Protein 2PL5 (pdb70)

Secondary structure (DSSP, 8-state):
----B---EEEEES-EE-TTS-EESSEEEEEEEEE---TTS--EEEEEP-SS--S--SSBSSTT-SS--TTTTTEETTSSEETTT-EEEEEPPTT-SSSSSSTTSBPTTTSSB-GGGSPP--HHHHHHHHHHHHHHTT-SSEEEEEEETHHHHHHHHHHHHSTTSEEEEEEES--SB--HHHHHHHHHHHHHHHTSTT-GGGT-SSS--HHHHHHHHHHHHHTTB-HHHHHHHHTTSPPSS-TTTTTTTS-GGGGSTT--SSS---HHHHHHHHHHHHH-B--SHHHHHHHHTT--SEEEEEEETT--SS-HHHHHHHHHHHHHTT--EEEEEE---BSSGGGGS--HHHHHHHHHHHH---

GO terms:
  GO:0004414 homoserine O-acetyltransferase activity (F, IDA)
  GO:0004414 homoserine O-acetyltransferase activity (F, EXP)

Solvent-accessible surface area: 17422 Å² total; per-residue (Å²): 68,63,46,22,110,23,125,37,103,134,15,116,43,166,68,5,101,5,105,87,54,46,74,11,69,69,0,37,2,0,23,0,25,1,29,112,35,38,114,80,86,85,20,0,0,0,1,1,5,10,70,62,14,31,3,24,0,0,0,67,82,47,77,100,50,206,164,42,7,50,0,14,63,0,0,0,41,44,42,2,0,13,13,112,113,25,18,0,0,0,1,4,3,2,0,5,28,62,30,8,7,2,1,84,39,127,33,110,147,75,88,52,36,51,5,44,88,9,23,110,8,26,0,54,2,1,0,91,2,5,28,44,0,4,85,64,42,39,2,154,105,1,45,0,0,0,0,1,5,1,0,0,0,0,0,0,12,0,0,30,42,48,25,106,17,1,38,7,0,0,0,0,0,0,4,4,50,17,44,87,82,5,61,52,68,15,67,92,1,12,86,14,0,79,90,13,128,40,31,140,122,0,91,20,88,180,64,37,1,121,132,4,22,10,71,2,45,30,23,49,69,77,8,84,59,6,108,112,102,52,148,122,153,131,30,227,115,113,97,219,71,87,116,142,77,61,99,140,51,108,21,82,145,94,30,96,65,91,46,69,151,98,71,148,46,10,2,4,5,21,22,10,7,0,54,3,2,18,134,5,70,23,9,137,30,184,133,0,29,67,30,0,59,92,0,68,2,5,0,4,0,0,0,2,38,32,2,58,27,11,40,16,53,25,0,122,50,0,14,137,2,0,111,72,18,135,46,121,26,84,70,46,75,10,153,22,42,44,0,19,30,8,0,44,76,141,38,102,147,0,34,122,38,0,75,29,13,11,143,68,98,132

Organism: Leptospira interrogans serogroup Icterohaemorrhagiae serovar Lai (strain 56601) (NCBI:txid189518)

Nearest PDB structures (foldseek):
  2pl5-assembly1_A-2  TM=1.003E+00  e=9.991E-82  Leptospira interrogans
  3vvl-assembly1_A  TM=8.677E-01  e=8.551E-34  Streptomyces lavendulae subsp. lavendulae
  3vvm-assembly1_A  TM=8.725E-01  e=1.471E-33  Streptomyces lavendulae subsp. lavendulae
  2vav-assembly1_A  TM=8.953E-01  e=2.382E-33  Hapsidospora chrysogena
  2vav-assembly2_B  TM=8.946E-01  e=7.051E-33  Hapsidospora chrysogena

CATH classification: 3.40.50.1820 (+1 more: 1.10.1740.110)

InterPro domains:
  IPR000073 Alpha/beta hydrolase fold-1 [PF00561] (47-333)
  IPR008220 Homoserine/serine acetyltransferase MetX-like [MF_00296] (11-363)
  IPR008220 Homoserine/serine acetyltransferase MetX-like [NF001209] (13-364)
  IPR008220 Homoserine/serine acetyltransferase MetX-like [PIRSF000443] (10-363)
  IPR008220 Homoserine/serine acetyltransferase MetX-like [PTHR32268] (11-363)
  IPR029058 Alpha/Beta hydrolase fold [G3DSA:3.40.50.1820] (22-350)
  IPR029058 Alpha/Beta hydrolase fold [SSF53474] (8-364)

Structure (mmCIF, N/CA/C/O backbone):
data_2PL5
#
_entry.id   2PL5
#
_cell.length_a   61.124
_cell.length_b   61.124
_cell.length_c   215.143
_cell.angle_alpha   90.000
_cell.angle_beta   90.000
_cell.angle_gamma   90.000
#
_symmetry.space_group_name_H-M   'P 43 21 2'
#
loop_
_entity.id
_entity.type
_entity.pdbx_description
1 polymer 'Homoserine O-acetyltransferase'
2 non-polymer GLYCEROL
3 water water
#
loop_
_atom_site.group_PDB
_atom_site.id
_atom_site.type_symbol
_atom_site.label_atom_id
_atom_site.label_alt_id
_atom_site.label_comp_id
_atom_site.label_asym_id
_atom_site.label_entity_id
_atom_site.label_seq_id
_atom_site.pdbx_PDB_ins_code
_atom_site.Cartn_x
_atom_site.Cartn_y
_atom_site.Cartn_z
_atom_site.occupancy
_atom_site.B_iso_or_equiv
_atom_site.auth_seq_id
_atom_site.auth_comp_id
_atom_site.auth_asym_id
_atom_site.auth_atom_id
_atom_site.pdbx_PDB_model_num
ATOM 1 N N . GLY A 1 5 ? 11.330 66.007 112.671 1.00 56.42 5 GLY A N 1
ATOM 2 C CA . GLY A 1 5 ? 12.453 65.046 112.428 1.00 56.24 5 GLY A CA 1
ATOM 3 C C . GLY A 1 5 ? 12.081 63.838 111.579 1.00 55.98 5 GLY A C 1
ATOM 4 O O . GLY A 1 5 ? 12.839 63.445 110.694 1.00 56.28 5 GLY A O 1
ATOM 5 N N . SER A 1 6 ? 10.921 63.244 111.850 1.00 55.62 6 SER A N 1
ATOM 6 C CA . SER A 1 6 ? 10.490 62.042 111.133 1.00 55.27 6 SER A CA 1
ATOM 7 C C . SER A 1 6 ? 9.677 62.389 109.897 1.00 54.96 6 SER A C 1
ATOM 8 O O . SER A 1 6 ? 8.779 63.238 109.943 1.00 55.11 6 SER A O 1
ATOM 11 N N . ILE A 1 7 ? 9.998 61.715 108.797 1.00 54.26 7 ILE A N 1
ATOM 12 C CA . ILE A 1 7 ? 9.338 61.946 107.519 1.00 53.49 7 ILE A CA 1
ATOM 13 C C . ILE A 1 7 ? 7.914 61.369 107.511 1.00 53.10 7 ILE A C 1
ATOM 14 O O . ILE A 1 7 ? 7.077 61.762 106.696 1.00 53.19 7 ILE A O 1
ATOM 19 N N . GLY A 1 8 ? 7.641 60.446 108.430 1.00 52.60 8 GLY A N 1
ATOM 20 C CA . GLY A 1 8 ? 6.295 59.906 108.596 1.00 51.84 8 GLY A CA 1
ATOM 21 C C . GLY A 1 8 ? 5.998 58.682 107.750 1.00 51.44 8 GLY A C 1
ATOM 22 O O . GLY A 1 8 ? 6.896 57.900 107.435 1.00 51.20 8 GLY A O 1
ATOM 23 N N . ILE A 1 9 ? 4.728 58.526 107.386 1.00 51.10 9 ILE A N 1
ATOM 24 C CA . ILE A 1 9 ? 4.252 57.340 106.671 1.00 51.01 9 ILE A CA 1
ATOM 25 C C . ILE A 1 9 ? 4.557 57.398 105.166 1.00 50.70 9 ILE A C 1
ATOM 26 O O . ILE A 1 9 ? 4.238 58.374 104.481 1.00 50.58 9 ILE A O 1
ATOM 31 N N . ILE A 1 10 ? 5.190 56.338 104.673 1.00 50.25 10 ILE A N 1
ATOM 32 C CA . ILE A 1 10 ? 5.662 56.276 103.299 1.00 49.88 10 ILE A CA 1
ATOM 33 C C . ILE A 1 10 ? 5.096 55.038 102.618 1.00 49.64 10 ILE A C 1
ATOM 34 O O . ILE A 1 10 ? 5.001 53.972 103.230 1.00 49.59 10 ILE A O 1
ATOM 39 N N . GLU A 1 11 ? 4.695 55.196 101.361 1.00 49.16 11 GLU A N 1
ATOM 40 C CA . GLU A 1 11 ? 4.298 54.067 100.528 1.00 48.71 11 GLU A CA 1
ATOM 41 C C . GLU A 1 11 ? 5.499 53.630 99.690 1.00 47.76 11 GLU A C 1
ATOM 42 O O . GLU A 1 11 ? 6.249 54.473 99.190 1.00 47.46 11 GLU A O 1
ATOM 48 N N . THR A 1 12 ? 5.687 52.318 99.558 1.00 46.79 12 THR A N 1
ATOM 49 C CA . THR A 1 12 ? 6.597 51.762 98.551 1.00 46.02 12 THR A CA 1
ATOM 50 C C . THR A 1 12 ? 5.939 51.883 97.184 1.00 45.46 12 THR A C 1
ATOM 51 O O . THR A 1 12 ? 4.789 51.482 97.004 1.00 45.50 12 THR A O 1
ATOM 55 N N . LYS A 1 13 ? 6.676 52.431 96.226 1.00 44.96 13 LYS A N 1
ATOM 56 C CA . LYS A 1 13 ? 6.185 52.572 94.861 1.00 44.42 13 LYS A CA 1
ATOM 57 C C . LYS A 1 13 ? 6.904 51.610 93.912 1.00 43.91 13 LYS A C 1
ATOM 58 O O . LYS A 1 13 ? 8.002 51.123 94.217 1.00 43.50 13 LYS A O 1
ATOM 64 N N . TYR A 1 14 ? 6.272 51.335 92.775 1.00 43.14 14 TYR A N 1
ATOM 65 C CA . TYR A 1 14 ? 6.786 50.355 91.820 1.00 42.68 14 TYR A CA 1
ATOM 66 C C . TYR A 1 14 ? 6.842 50.914 90.413 1.00 42.51 14 TYR A C 1
ATOM 67 O O . TYR A 1 14 ? 5.807 51.178 89.799 1.00 42.73 14 TYR A O 1
ATOM 76 N N . ALA A 1 15 ? 8.058 51.103 89.916 1.00 41.94 15 ALA A N 1
ATOM 77 C CA . ALA A 1 15 ? 8.269 51.542 88.548 1.00 41.56 15 ALA A CA 1
ATOM 78 C C . ALA A 1 15 ? 8.522 50.324 87.669 1.00 41.51 15 ALA A C 1
ATOM 79 O O . ALA A 1 15 ? 9.408 49.520 87.954 1.00 41.22 15 ALA A O 1
ATOM 81 N N . GLU A 1 16 ? 7.736 50.183 86.604 1.00 41.38 16 GLU A N 1
ATOM 82 C CA . GLU A 1 16 ? 7.903 49.052 85.701 1.00 41.56 16 GLU A CA 1
ATOM 83 C C . GLU A 1 16 ? 8.285 49.505 84.300 1.00 41.05 16 GLU A C 1
ATOM 84 O O . GLU A 1 16 ? 7.709 50.449 83.755 1.00 41.12 16 GLU A O 1
ATOM 90 N N . PHE A 1 17 ? 9.272 48.820 83.732 1.00 40.50 17 PHE A N 1
ATOM 91 C CA . PHE A 1 17 ? 9.798 49.141 82.420 1.00 40.08 17 PHE A CA 1
ATOM 92 C C . PHE A 1 17 ? 9.785 47.886 81.572 1.00 40.03 17 PHE A C 1
ATOM 93 O O . PHE A 1 17 ? 9.816 46.770 82.099 1.00 39.65 17 PHE A O 1
ATOM 101 N N . LYS A 1 18 ? 9.746 48.080 80.256 1.00 39.83 18 LYS A N 1
ATOM 102 C CA . LYS A 1 18 ? 9.518 46.985 79.325 1.00 39.68 18 LYS A CA 1
ATOM 103 C C . LYS A 1 18 ? 10.571 45.894 79.450 1.00 39.20 18 LYS A C 1
ATOM 104 O O . LYS A 1 18 ? 10.232 44.723 79.592 1.00 39.50 18 LYS A O 1
ATOM 110 N N . GLU A 1 19 ? 11.842 46.279 79.395 1.00 38.53 19 GLU A N 1
ATOM 111 C CA . GLU A 1 19 ? 12.933 45.328 79.545 1.00 37.82 19 GLU A CA 1
ATOM 112 C C . GLU A 1 19 ? 14.213 45.968 80.077 1.00 37.21 19 GLU A C 1
ATOM 113 O O . GLU A 1 19 ? 14.382 47.193 80.047 1.00 36.67 19 GLU A O 1
ATOM 119 N N . LEU A 1 20 ? 15.106 45.119 80.575 1.00 36.34 20 LEU A N 1
ATOM 120 C CA . LEU A 1 20 ? 16.479 45.516 80.848 1.00 35.86 20 LEU A CA 1
ATOM 121 C C . LEU A 1 20 ? 17.376 44.398 80.372 1.00 35.79 20 LEU A C 1
ATOM 122 O O . LEU A 1 20 ? 17.273 43.260 80.839 1.00 35.40 20 LEU A O 1
ATOM 127 N N . ILE A 1 21 ? 18.241 44.736 79.427 1.00 35.75 21 ILE A N 1
ATOM 128 C CA . ILE A 1 21 ? 19.215 43.799 78.908 1.00 36.38 21 ILE A CA 1
ATOM 129 C C . ILE A 1 21 ? 20.407 43.804 79.857 1.00 36.43 21 ILE A C 1
ATOM 130 O O . ILE A 1 21 ? 21.020 44.848 80.103 1.00 36.41 21 ILE A O 1
ATOM 135 N N . LEU A 1 22 ? 20.706 42.634 80.405 1.00 36.39 22 LEU A N 1
ATOM 136 C CA . LEU A 1 22 ? 21.740 42.507 81.415 1.00 36.46 22 LEU A CA 1
ATOM 137 C C . LEU A 1 22 ? 23.090 42.296 80.762 1.00 37.33 22 LEU A C 1
ATOM 138 O O . LEU A 1 22 ? 23.171 41.900 79.598 1.00 37.39 22 LEU A O 1
ATOM 143 N N . ASN A 1 23 ? 24.147 42.565 81.522 1.00 38.11 23 ASN A N 1
ATOM 144 C CA . ASN A 1 23 ? 25.509 42.476 81.022 1.00 38.86 23 ASN A CA 1
ATOM 145 C C . ASN A 1 23 ? 25.904 41.066 80.597 1.00 39.15 23 ASN A C 1
ATOM 146 O O . ASN A 1 23 ? 26.768 40.903 79.737 1.00 39.56 23 ASN A O 1
ATOM 151 N N . ASN A 1 24 ? 25.280 40.051 81.196 1.00 39.37 24 ASN A N 1
ATOM 152 C CA . ASN A 1 24 ? 25.596 38.655 80.863 1.00 39.26 24 ASN A CA 1
ATOM 153 C C . ASN A 1 24 ? 24.792 38.093 79.680 1.00 39.34 24 ASN A C 1
ATOM 154 O O . ASN A 1 24 ? 24.852 36.891 79.393 1.00 39.60 24 ASN A O 1
ATOM 159 N N . GLY A 1 25 ? 24.045 38.968 79.006 1.00 39.20 25 GLY A N 1
ATOM 160 C CA . GLY A 1 25 ? 23.227 38.575 77.853 1.00 38.87 25 GLY A CA 1
ATOM 161 C C . GLY A 1 25 ? 21.753 38.316 78.136 1.00 38.55 25 GLY A C 1
ATOM 162 O O . GLY A 1 25 ? 20.917 38.443 77.238 1.00 38.91 25 GLY A O 1
ATOM 163 N N . SER A 1 26 ? 21.424 37.939 79.372 1.00 37.98 26 SER A N 1
ATOM 164 C CA . SER A 1 26 ? 20.032 37.682 79.756 1.00 37.18 26 SER A CA 1
ATOM 165 C C . SER A 1 26 ? 19.208 38.966 79.781 1.00 36.49 26 SER A C 1
ATOM 166 O O . SER A 1 26 ? 19.755 40.064 79.865 1.00 36.43 26 SER A O 1
ATOM 169 N N . VAL A 1 27 ? 17.890 38.818 79.703 1.00 35.83 27 VAL A N 1
ATOM 170 C CA . VAL A 1 27 ? 16.975 39.953 79.629 1.00 35.27 27 VAL A CA 1
ATOM 171 C C . VAL A 1 27 ? 15.926 39.850 80.721 1.00 35.45 27 VAL A C 1
ATOM 172 O O . VAL A 1 27 ? 15.333 38.789 80.914 1.00 36.11 27 VAL A O 1
ATOM 176 N N . LEU A 1 28 ? 15.713 40.945 81.446 1.00 35.45 28 LEU A N 1
ATOM 177 C CA . LEU A 1 28 ? 14.578 41.071 82.363 1.00 35.30 28 LEU A CA 1
ATOM 178 C C . LEU A 1 28 ? 13.426 41.739 81.637 1.00 35.40 28 LEU A C 1
ATOM 179 O O . LEU A 1 28 ? 13.537 42.885 81.226 1.00 35.24 28 LEU A O 1
ATOM 184 N N . SER A 1 29 ? 12.314 41.031 81.494 1.00 35.54 29 SER A N 1
ATOM 185 C CA . SER A 1 29 ? 11.173 41.574 80.776 1.00 35.88 29 SER A CA 1
ATOM 186 C C . SER A 1 29 ? 9.880 41.119 81.423 1.00 35.39 29 SER A C 1
ATOM 187 O O . SER A 1 29 ? 9.533 39.953 81.319 1.00 35.74 29 SER A O 1
ATOM 190 N N . PRO A 1 30 ? 9.183 42.026 82.135 1.00 35.32 30 PRO A N 1
ATOM 191 C CA . PRO A 1 30 ? 9.532 43.428 82.403 1.00 35.19 30 PRO A CA 1
ATOM 192 C C . PRO A 1 30 ? 10.579 43.598 83.526 1.00 35.29 30 PRO A C 1
ATOM 193 O O . PRO A 1 30 ? 10.975 42.613 84.159 1.00 34.65 30 PRO A O 1
ATOM 197 N N . VAL A 1 31 ? 11.014 44.838 83.758 1.00 35.51 31 VAL A N 1
ATOM 198 C CA . VAL A 1 31 ? 11.811 45.175 84.93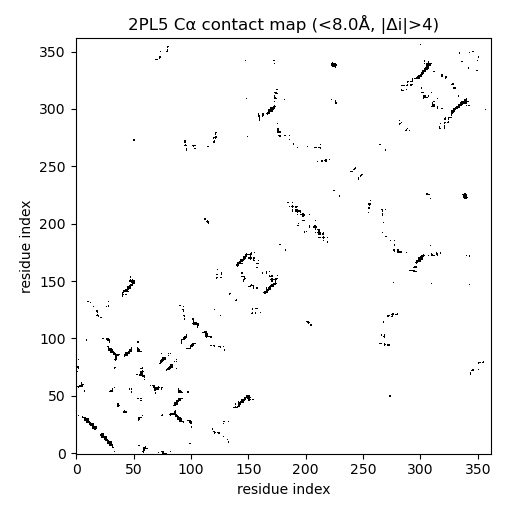6 1.00 35.78 31 VAL A CA 1
ATOM 199 C C . VAL A 1 31 ? 10.961 45.951 85.922 1.00 35.91 31 VAL A C 1
ATOM 200 O O . VAL A 1 31 ? 10.365 46.962 85.565 1.00 36.28 31 VAL A O 1
ATOM 204 N N . VAL A 1 32 ? 10.918 45.481 87.164 1.00 35.83 32 VAL A N 1
ATOM 205 C CA . VAL A 1 32 ? 10.223 46.190 88.233 1.00 35.54 32 VAL A CA 1
ATOM 206 C C . VAL A 1 32 ? 11.269 46.727 89.218 1.00 35.39 32 VAL A C 1
ATOM 207 O O . VAL A 1 32 ? 12.239 46.032 89.554 1.00 34.85 32 VAL A O 1
ATOM 211 N N . ILE A 1 33 ? 11.094 47.984 89.621 1.00 35.15 33 ILE A N 1
ATOM 212 C CA . ILE A 1 33 ? 11.946 48.619 90.619 1.00 35.05 33 ILE A CA 1
ATOM 213 C C . ILE A 1 33 ? 11.092 49.222 91.734 1.00 35.23 33 ILE A C 1
ATOM 214 O O . ILE A 1 33 ? 10.419 50.241 91.542 1.00 35.54 33 ILE A O 1
ATOM 219 N N . ALA A 1 34 ? 11.109 48.564 92.890 1.00 34.81 34 ALA A N 1
ATOM 220 C CA . ALA A 1 34 ? 10.483 49.086 94.096 1.00 34.69 34 ALA A CA 1
ATOM 221 C C . ALA A 1 34 ? 11.353 50.206 94.662 1.00 34.80 34 ALA A C 1
ATOM 222 O O . ALA A 1 34 ? 12.570 50.058 94.789 1.00 34.44 34 ALA A O 1
ATOM 224 N N . TYR A 1 35 ? 10.723 51.333 94.970 1.00 34.82 35 TYR A N 1
ATOM 225 C CA . TYR A 1 35 ? 11.426 52.512 95.451 1.00 34.94 35 TYR A CA 1
ATOM 226 C C . TYR A 1 35 ? 10.543 53.305 96.409 1.00 35.17 35 TYR A C 1
ATOM 227 O O . TYR A 1 35 ? 9.318 53.126 96.443 1.00 34.92 35 TYR A O 1
ATOM 236 N N . GLU A 1 36 ? 11.181 54.171 97.191 1.00 35.40 36 GLU A N 1
ATOM 237 C CA . GLU A 1 36 ? 10.482 55.125 98.049 1.00 35.85 36 GLU A CA 1
ATOM 238 C C . GLU A 1 36 ? 11.134 56.484 97.836 1.00 35.86 36 GLU A C 1
ATOM 239 O O . GLU A 1 36 ? 12.318 56.562 97.509 1.00 35.69 36 GLU A O 1
ATOM 245 N N . THR A 1 37 ? 10.355 57.551 97.979 1.00 36.24 37 THR A N 1
ATOM 246 C CA . THR A 1 37 ? 10.903 58.899 97.860 1.00 36.72 37 THR A CA 1
ATOM 247 C C . THR A 1 37 ? 10.576 59.718 99.107 1.00 37.06 37 THR A C 1
ATOM 248 O O . THR A 1 37 ? 9.548 59.507 99.748 1.00 37.26 37 THR A O 1
ATOM 252 N N . TYR A 1 38 ? 11.466 60.643 99.447 1.00 37.32 38 TYR A N 1
ATOM 253 C CA . TYR A 1 38 ? 11.307 61.473 100.635 1.00 37.84 38 TYR A CA 1
ATOM 254 C C . TYR A 1 38 ? 11.631 62.926 100.265 1.00 37.91 38 TYR A C 1
ATOM 255 O O . TYR A 1 38 ? 12.688 63.214 99.701 1.00 37.79 38 TYR A O 1
ATOM 264 N N . GLY A 1 39 ? 10.706 63.834 100.562 1.00 38.15 39 GLY A N 1
ATOM 265 C CA . GLY A 1 39 ? 10.884 65.236 100.188 1.00 38.21 39 GLY A CA 1
ATOM 266 C C . GLY A 1 39 ? 10.182 65.552 98.881 1.00 38.33 39 GLY A C 1
ATOM 267 O O . GLY A 1 39 ? 9.353 64.772 98.411 1.00 38.80 39 GLY A O 1
ATOM 268 N N . THR A 1 40 ? 10.517 66.693 98.291 1.00 38.25 40 THR A N 1
ATOM 269 C CA . THR A 1 40 ? 9.800 67.186 97.116 1.00 38.10 40 THR A CA 1
ATOM 270 C C . THR A 1 40 ? 10.804 67.536 96.032 1.00 37.53 40 THR A C 1
ATOM 271 O O . THR A 1 40 ? 11.793 68.209 96.298 1.00 37.59 40 THR A O 1
ATOM 275 N N . LEU A 1 41 ? 10.554 67.040 94.822 1.00 37.16 41 LEU A N 1
ATOM 276 C CA . LEU A 1 41 ? 11.428 67.293 93.680 1.00 37.04 41 LEU A CA 1
ATOM 277 C C . LEU A 1 41 ? 11.169 68.690 93.152 1.00 36.87 41 LEU A C 1
ATOM 278 O O . LEU A 1 41 ? 10.020 69.067 92.925 1.00 37.12 41 LEU A O 1
ATOM 283 N N A SER A 1 42 ? 12.248 69.445 92.966 0.50 36.94 42 SER A N 1
ATOM 284 N N B SER A 1 42 ? 12.240 69.457 92.969 0.50 36.97 42 SER A N 1
ATOM 285 C CA A SER A 1 42 ? 12.196 70.797 92.421 0.50 36.67 42 SER A CA 1
ATOM 286 C CA B SER A 1 42 ? 12.133 70.819 92.459 0.50 36.74 42 SER A CA 1
ATOM 287 C C A SER A 1 42 ? 11.705 70.781 90.978 0.50 36.69 42 SER A C 1
ATOM 288 C C B SER A 1 42 ? 11.740 70.808 90.987 0.50 36.73 42 SER A C 1
ATOM 289 O O A SER A 1 42 ? 11.872 69.785 90.266 0.50 36.58 42 SER A O 1
ATOM 290 O O B SER A 1 42 ? 12.008 69.840 90.266 0.50 36.62 42 SER A O 1
ATOM 295 N N . SER A 1 43 ? 11.108 71.892 90.551 1.00 36.68 43 SER A N 1
ATOM 296 C CA . SER A 1 43 ? 10.652 72.038 89.165 1.00 36.55 43 SER A CA 1
ATOM 297 C C . SER A 1 43 ? 11.845 72.061 88.207 1.00 36.13 43 SER A C 1
ATOM 298 O O . SER A 1 43 ? 11.705 71.734 87.034 1.00 36.39 43 SER A O 1
ATOM 301 N N . SER A 1 44 ? 13.017 72.415 88.736 1.00 35.74 44 SER A N 1
ATOM 302 C CA . SER A 1 44 ? 14.286 72.326 88.014 1.00 35.44 44 SER A CA 1
ATOM 303 C C . SER A 1 44 ? 14.903 70.915 88.003 1.00 35.19 44 SER A C 1
ATOM 304 O O . SER A 1 44 ? 15.945 70.716 87.381 1.00 34.65 44 SER A O 1
ATOM 307 N N . LYS A 1 45 ? 14.266 69.965 88.701 1.00 34.96 45 LYS A N 1
ATOM 308 C CA . LYS A 1 45 ? 14.687 68.539 88.751 1.00 34.99 45 LYS A CA 1
ATOM 309 C C . LYS A 1 45 ? 16.125 68.300 89.235 1.00 34.93 45 LYS A C 1
ATOM 310 O O . LYS A 1 45 ? 16.729 67.272 88.920 1.00 34.98 45 LYS A O 1
ATOM 316 N N . ASN A 1 46 ? 16.656 69.233 90.017 1.00 35.01 46 ASN A N 1
ATOM 317 C CA . ASN A 1 46 ? 18.092 69.264 90.318 1.00 34.57 46 ASN A CA 1
ATOM 318 C C . ASN A 1 46 ? 18.491 69.117 91.795 1.00 34.19 46 ASN A C 1
ATOM 319 O O . ASN A 1 46 ? 19.664 69.289 92.148 1.00 34.52 46 ASN A O 1
ATOM 324 N N . ASN A 1 47 ? 17.526 68.800 92.652 1.00 33.84 47 ASN A N 1
ATOM 325 C CA . ASN A 1 47 ? 17.799 68.602 94.077 1.00 33.41 47 ASN A CA 1
ATOM 326 C C . ASN A 1 47 ? 17.659 67.138 94.531 1.00 32.89 47 ASN A C 1
ATOM 327 O O . ASN A 1 47 ? 17.396 66.869 95.716 1.00 33.01 47 ASN A O 1
ATOM 332 N N . ALA A 1 48 ? 17.819 66.203 93.594 1.00 32.12 48 ALA A N 1
ATOM 333 C CA . ALA A 1 48 ? 17.548 64.791 93.874 1.00 31.47 48 ALA A CA 1
ATOM 334 C C . ALA A 1 48 ? 18.780 64.021 94.339 1.00 31.06 48 ALA A C 1
ATOM 335 O O . ALA A 1 48 ? 19.867 64.169 93.785 1.00 30.68 48 ALA A O 1
ATOM 337 N N . ILE A 1 49 ? 18.591 63.191 95.360 1.00 30.77 49 ILE A N 1
ATOM 338 C CA . ILE A 1 49 ? 19.665 62.342 95.883 1.00 30.33 49 ILE A CA 1
ATOM 339 C C . ILE A 1 49 ? 19.247 60.871 95.846 1.00 29.84 49 ILE A C 1
ATOM 340 O O . ILE A 1 49 ? 18.190 60.500 96.362 1.00 30.36 49 ILE A O 1
ATOM 345 N N . LEU A 1 50 ? 20.070 60.041 95.215 1.00 29.17 50 LEU A N 1
ATOM 346 C CA . LEU A 1 50 ? 19.817 58.605 95.202 1.00 28.71 50 LEU A CA 1
ATOM 347 C C . LEU A 1 50 ? 20.566 57.917 96.333 1.00 28.69 50 LEU A C 1
ATOM 348 O O . LEU A 1 50 ? 21.797 57.994 96.408 1.00 28.00 50 LEU A O 1
ATOM 353 N N . ILE A 1 51 ? 19.813 57.249 97.202 1.00 28.83 51 ILE A N 1
ATOM 354 C CA . ILE A 1 51 ? 20.396 56.406 98.255 1.00 29.40 51 ILE A CA 1
ATOM 355 C C . ILE A 1 51 ? 20.463 54.966 97.759 1.00 29.43 51 ILE A C 1
ATOM 356 O O . ILE A 1 51 ? 19.462 54.413 97.302 1.00 30.08 51 ILE A O 1
ATOM 361 N N . CYS A 1 52 ? 21.650 54.373 97.819 1.00 29.71 52 CYS A N 1
ATOM 362 C CA . CYS A 1 52 ? 21.845 52.966 97.447 1.00 29.62 52 CYS A CA 1
ATOM 363 C C . CYS A 1 52 ? 21.996 52.098 98.711 1.00 29.77 52 CYS A C 1
ATOM 364 O O . CYS A 1 52 ? 22.834 52.395 99.567 1.00 29.56 52 CYS A O 1
ATOM 367 N N . HIS A 1 53 ? 21.182 51.047 98.841 1.00 30.21 53 HIS A N 1
ATOM 368 C CA . HIS A 1 53 ? 21.220 50.216 100.067 1.00 30.84 53 HIS A CA 1
ATOM 369 C C . HIS A 1 53 ? 22.340 49.180 100.136 1.00 30.99 53 HIS A C 1
ATOM 370 O O . HIS A 1 53 ? 22.991 48.871 99.132 1.00 31.01 53 HIS A O 1
ATOM 377 N N . ALA A 1 54 ? 22.544 48.668 101.347 1.00 31.18 54 ALA A N 1
ATOM 378 C CA . ALA A 1 54 ? 23.543 47.657 101.646 1.00 31.55 54 ALA A CA 1
ATOM 379 C C . ALA A 1 54 ? 22.890 46.275 101.639 1.00 31.98 54 ALA A C 1
ATOM 380 O O . ALA A 1 54 ? 21.696 46.155 101.355 1.00 31.23 54 ALA A O 1
ATOM 382 N N . LEU A 1 55 ? 23.663 45.240 101.968 1.00 32.76 55 LEU A N 1
ATOM 383 C CA . LEU A 1 55 ? 23.187 43.856 101.859 1.00 34.18 55 LEU A CA 1
ATOM 384 C C . LEU A 1 55 ? 21.868 43.540 102.581 1.00 35.02 55 LEU A C 1
ATOM 385 O O . LEU A 1 55 ? 21.010 42.875 102.016 1.00 35.53 55 LEU A O 1
ATOM 390 N N A SER A 1 56 ? 21.715 44.018 103.809 0.50 35.57 56 SER A N 1
ATOM 391 N N B SER A 1 56 ? 21.712 44.021 103.812 0.50 35.57 56 SER A N 1
ATOM 392 C CA A SER A 1 56 ? 20.492 43.783 104.576 0.50 36.14 56 SER A CA 1
ATOM 393 C CA B SER A 1 56 ? 20.492 43.771 104.590 0.50 36.15 56 SER A CA 1
ATOM 394 C C A SER A 1 56 ? 19.369 44.749 104.195 0.50 36.39 56 SER A C 1
ATOM 395 C C B SER A 1 56 ? 19.480 44.928 104.518 0.50 36.38 56 SER A C 1
ATOM 396 O O A SER A 1 56 ? 18.187 44.442 104.378 0.50 36.57 56 SER A O 1
ATOM 397 O O B SER A 1 56 ? 18.470 44.927 105.231 0.50 36.64 56 SER A O 1
ATOM 402 N N . GLY A 1 57 ? 19.749 45.905 103.653 1.00 36.45 57 GLY A N 1
ATOM 403 C CA . GLY A 1 57 ? 18.824 47.018 103.429 1.00 36.21 57 GLY A CA 1
ATOM 404 C C . GLY A 1 57 ? 17.830 46.791 102.314 1.00 36.25 57 GLY A C 1
ATOM 405 O O . GLY A 1 57 ? 17.773 45.712 101.725 1.00 36.13 57 GLY A O 1
ATOM 406 N N . ASP A 1 58 ? 17.036 47.821 102.031 1.00 36.53 58 ASP A N 1
ATOM 407 C CA . ASP A 1 58 ? 16.050 47.787 100.944 1.00 36.31 58 ASP A CA 1
ATOM 408 C C . ASP A 1 58 ? 15.670 49.211 100.518 1.00 36.14 58 ASP A C 1
ATOM 409 O O . ASP A 1 58 ? 16.415 50.148 100.788 1.00 35.95 58 ASP A O 1
ATOM 414 N N . ALA A 1 59 ? 14.529 49.367 99.851 1.00 36.20 59 ALA A N 1
ATOM 415 C CA . ALA A 1 59 ? 14.038 50.696 99.451 1.00 36.44 59 ALA A CA 1
ATOM 416 C C . ALA A 1 59 ? 13.553 51.548 100.639 1.00 36.57 59 ALA A C 1
ATOM 417 O O . ALA A 1 59 ? 13.552 52.779 100.562 1.00 36.57 59 ALA A O 1
ATOM 419 N N . HIS A 1 60 ? 13.161 50.891 101.732 1.00 36.93 60 HIS A N 1
ATOM 420 C CA . HIS A 1 60 ? 12.626 51.580 102.906 1.00 37.52 60 HIS A CA 1
ATOM 421 C C . HIS A 1 60 ? 13.740 52.159 103.774 1.00 37.84 60 HIS A C 1
ATOM 422 O O . HIS A 1 60 ? 14.045 51.636 104.856 1.00 37.91 60 HIS A O 1
ATOM 429 N N . ALA A 1 61 ? 14.333 53.248 103.289 1.00 37.84 61 ALA A N 1
ATOM 430 C CA . ALA A 1 61 ? 15.452 53.905 103.954 1.00 38.55 61 ALA A CA 1
ATOM 431 C C . ALA A 1 61 ? 15.053 54.905 105.055 1.00 39.21 61 ALA A C 1
ATOM 432 O O . ALA A 1 61 ? 15.911 55.317 105.841 1.00 38.56 61 ALA A O 1
ATOM 434 N N . ALA A 1 62 ? 13.773 55.292 105.106 1.00 40.25 62 ALA A N 1
ATOM 435 C CA . ALA A 1 62 ? 13.283 56.266 106.102 1.00 41.40 62 ALA A CA 1
ATOM 436 C C . ALA A 1 62 ? 11.788 56.151 106.382 1.00 42.48 62 ALA A C 1
ATOM 437 O O . ALA A 1 62 ? 11.036 55.619 105.569 1.00 42.63 62 ALA A O 1
ATOM 439 N N . GLY A 1 63 ? 11.364 56.660 107.540 1.00 43.84 63 GLY A N 1
ATOM 440 C CA . GLY A 1 63 ? 9.949 56.707 107.899 1.00 45.38 63 GLY A CA 1
ATOM 441 C C . GLY A 1 63 ? 9.307 55.367 108.211 1.00 46.75 63 GLY A C 1
ATOM 442 O O . GLY A 1 63 ? 9.998 54.391 108.493 1.00 46.77 63 GLY A O 1
ATOM 443 N N . TYR A 1 64 ? 7.977 55.336 108.156 1.00 48.20 64 TYR A N 1
ATOM 444 C CA . TYR A 1 64 ? 7.185 54.173 108.561 1.00 49.82 64 TYR A CA 1
ATOM 445 C C . TYR A 1 64 ? 6.203 53.767 107.469 1.00 50.30 64 TYR A C 1
ATOM 446 O O . TYR A 1 64 ? 5.831 54.581 106.631 1.00 50.28 64 TYR A O 1
ATOM 455 N N . HIS A 1 65 ? 5.781 52.508 107.486 1.00 51.21 65 HIS A N 1
ATOM 456 C CA . HIS A 1 65 ? 4.752 52.037 106.554 1.00 52.18 65 HIS A CA 1
ATOM 457 C C . HIS A 1 65 ? 3.358 52.109 107.176 1.00 52.97 65 HIS A C 1
ATOM 458 O O . HIS A 1 65 ? 2.365 52.324 106.473 1.00 53.03 65 HIS A O 1
ATOM 465 N N . SER A 1 66 ? 3.303 51.920 108.495 1.00 53.93 66 SER A N 1
ATOM 466 C CA . SER A 1 66 ? 2.066 52.013 109.265 1.00 54.85 66 SER A CA 1
ATOM 467 C C . SER A 1 66 ? 2.368 52.475 110.689 1.00 55.27 66 SER A C 1
ATOM 468 O O . SER A 1 66 ? 3.514 52.390 111.149 1.00 55.32 66 SER A O 1
ATOM 471 N N . GLY A 1 67 ? 1.332 52.955 111.379 1.00 55.80 67 GLY A N 1
ATOM 472 C CA . GLY A 1 67 ? 1.446 53.417 112.764 1.00 56.28 67 GLY A CA 1
ATOM 473 C C . GLY A 1 67 ? 2.029 52.373 113.700 1.00 56.56 67 GLY A C 1
ATOM 474 O O . GLY A 1 67 ? 2.772 52.709 114.629 1.00 56.78 67 GLY A O 1
ATOM 475 N N . SER A 1 68 ? 1.705 51.106 113.435 1.00 56.70 68 SER A N 1
ATOM 476 C CA . SER A 1 68 ? 2.142 49.970 114.261 1.00 56.79 68 SER A CA 1
ATOM 477 C C . SER A 1 68 ? 3.594 49.511 114.048 1.00 56.51 68 SER A C 1
ATOM 478 O O . SER A 1 68 ? 4.077 48.648 114.785 1.00 56.73 68 SER A O 1
ATOM 481 N N . ASP A 1 69 ? 4.283 50.080 113.056 1.00 55.98 69 ASP A N 1
ATOM 482 C CA . ASP A 1 69 ? 5.694 49.760 112.808 1.00 55.29 69 ASP A CA 1
ATOM 483 C C . ASP A 1 69 ? 6.514 49.971 114.076 1.00 54.73 69 ASP A C 1
ATOM 484 O O . ASP A 1 69 ? 6.256 50.907 114.836 1.00 54.87 69 ASP A O 1
ATOM 489 N N . LYS A 1 70 ? 7.496 49.097 114.295 1.00 53.82 70 LYS A N 1
ATOM 490 C CA . LYS A 1 70 ? 8.299 49.106 115.517 1.00 53.02 70 LYS A CA 1
ATOM 491 C C . LYS A 1 70 ? 9.676 49.727 115.296 1.00 52.38 70 LYS A C 1
ATOM 492 O O . LYS A 1 70 ? 10.401 50.021 116.246 1.00 52.66 70 LYS A O 1
ATOM 498 N N . LYS A 1 71 ? 10.039 49.900 114.032 1.00 51.34 71 LYS A N 1
ATOM 499 C CA . LYS A 1 71 ? 11.292 50.545 113.666 1.00 49.85 71 LYS A CA 1
ATOM 500 C C . LYS A 1 71 ? 11.067 51.330 112.377 1.00 48.80 71 LYS A C 1
ATOM 501 O O . LYS A 1 71 ? 10.277 50.908 111.525 1.00 48.77 71 LYS A O 1
ATOM 507 N N . PRO A 1 72 ? 11.739 52.486 112.237 1.00 47.58 72 PRO A N 1
ATOM 508 C CA . PRO A 1 72 ? 11.624 53.255 110.999 1.00 46.66 72 PRO A CA 1
ATOM 509 C C . PRO A 1 72 ? 12.483 52.651 109.874 1.00 45.54 72 PRO A C 1
ATOM 510 O O . PRO A 1 72 ? 12.877 51.487 109.967 1.00 45.25 72 PRO A O 1
ATOM 514 N N . GLY A 1 73 ? 12.749 53.432 108.824 1.00 44.23 73 GLY A N 1
ATOM 515 C CA . GLY A 1 73 ? 13.605 53.001 107.721 1.00 42.50 73 GLY A CA 1
ATOM 516 C C . GLY A 1 73 ? 15.052 52.848 108.150 1.00 41.51 73 GLY A C 1
ATOM 517 O O . GLY A 1 73 ? 15.454 53.388 109.187 1.00 41.62 73 GLY A O 1
ATOM 518 N N . TRP A 1 74 ? 15.835 52.127 107.339 1.00 40.05 74 TRP A N 1
ATOM 519 C CA . TRP A 1 74 ? 17.198 51.723 107.695 1.00 38.46 74 TRP A CA 1
ATOM 520 C C . TRP A 1 74 ? 18.221 52.856 107.834 1.00 38.53 74 TRP A C 1
ATOM 521 O O . TRP A 1 74 ? 19.291 52.650 108.407 1.00 38.25 74 TRP A O 1
ATOM 532 N N . TRP A 1 75 ? 17.912 54.040 107.306 1.00 38.64 75 TRP A N 1
ATOM 533 C CA . TRP A 1 75 ? 18.817 55.194 107.453 1.00 38.91 75 TRP A CA 1
ATOM 534 C C . TRP A 1 75 ? 18.035 56.409 107.937 1.00 39.22 75 TRP A C 1
ATOM 535 O O . TRP A 1 75 ? 18.333 57.536 107.562 1.00 39.05 75 TRP A O 1
ATOM 546 N N . ASP A 1 76 ? 17.039 56.150 108.783 1.00 40.08 76 ASP A N 1
ATOM 547 C CA . ASP A 1 76 ? 16.072 57.150 109.224 1.00 40.88 76 ASP A CA 1
ATOM 548 C C . ASP A 1 76 ? 16.677 58.294 110.028 1.00 41.20 76 ASP A C 1
ATOM 549 O O . ASP A 1 76 ? 16.129 59.387 110.040 1.00 41.25 76 ASP A O 1
ATOM 554 N N . ASP A 1 77 ? 17.797 58.044 110.702 1.00 41.76 77 ASP A N 1
ATOM 555 C CA . ASP A 1 77 ? 18.498 59.101 111.442 1.00 41.96 77 ASP A CA 1
ATOM 556 C C . ASP A 1 77 ? 19.244 60.031 110.508 1.00 41.90 77 ASP A C 1
ATOM 557 O O . ASP A 1 77 ? 19.851 61.005 110.953 1.00 42.16 77 ASP A O 1
ATOM 562 N N . TYR A 1 78 ? 19.221 59.720 109.216 1.00 41.74 78 TYR A N 1
ATOM 563 C CA . TYR A 1 78 ? 19.978 60.495 108.235 1.00 41.41 78 TYR A CA 1
ATOM 564 C C . TYR A 1 78 ? 19.106 61.073 107.126 1.00 40.95 78 TYR A C 1
ATOM 565 O O . TYR A 1 78 ? 19.568 61.877 106.323 1.00 40.81 78 TYR A O 1
ATOM 574 N N . ILE A 1 79 ? 17.842 60.667 107.101 1.00 40.66 79 ILE A N 1
ATOM 575 C CA . ILE A 1 79 ? 16.915 61.101 106.065 1.00 40.33 79 ILE A CA 1
ATOM 576 C C . ILE A 1 79 ? 15.636 61.630 106.700 1.00 40.52 79 ILE A C 1
ATOM 577 O O . ILE A 1 79 ? 14.903 60.884 107.358 1.00 40.62 79 ILE A O 1
ATOM 582 N N . GLY A 1 80 ? 15.376 62.920 106.493 1.00 40.46 80 GLY A N 1
ATOM 583 C CA . GLY A 1 80 ? 14.190 63.571 107.039 1.00 40.53 80 GLY A CA 1
ATOM 584 C C . GLY A 1 80 ? 14.350 65.076 107.190 1.00 40.75 80 GLY A C 1
ATOM 585 O O . GLY A 1 80 ? 15.425 65.615 106.903 1.00 40.77 80 GLY A O 1
ATOM 586 N N . PRO A 1 81 ? 13.279 65.766 107.642 1.00 41.01 81 PRO A N 1
ATOM 587 C CA . PRO A 1 81 ? 13.300 67.218 107.861 1.00 41.29 81 PRO A CA 1
ATOM 588 C C . PRO A 1 81 ? 14.366 67.627 108.865 1.00 41.49 81 PRO A C 1
ATOM 589 O O . PRO A 1 81 ? 14.261 67.307 110.047 1.00 41.98 81 PRO A O 1
ATOM 593 N N . GLY A 1 82 ? 15.391 68.319 108.386 1.00 41.46 82 GLY A N 1
ATOM 594 C CA . GLY A 1 82 ? 16.472 68.770 109.242 1.00 41.22 82 GLY A CA 1
ATOM 595 C C . GLY A 1 82 ? 17.652 67.822 109.307 1.00 41.47 82 GLY A C 1
ATOM 596 O O . GLY A 1 82 ? 18.744 68.222 109.723 1.00 41.66 82 GLY A O 1
ATOM 597 N N . LYS A 1 83 ? 17.439 66.571 108.892 1.00 41.28 83 LYS A N 1
ATOM 598 C CA . LYS A 1 83 ? 18.471 65.529 108.945 1.00 40.98 83 LYS A CA 1
ATOM 599 C C . LYS A 1 83 ? 19.491 65.675 107.809 1.00 41.06 83 LYS A C 1
ATOM 600 O O . LYS A 1 83 ? 19.367 66.582 106.982 1.00 41.07 83 LYS A O 1
ATOM 606 N N . SER A 1 84 ? 20.501 64.803 107.791 1.00 40.73 84 SER A N 1
ATOM 607 C CA . SER A 1 84 ? 21.668 64.951 106.901 1.00 40.53 84 SER A CA 1
ATOM 608 C C . SER A 1 84 ? 21.323 64.926 105.407 1.00 40.58 84 SER A C 1
ATOM 609 O O . SER A 1 84 ? 21.918 65.666 104.604 1.00 40.79 84 SER A O 1
ATOM 612 N N . PHE A 1 85 ? 20.391 64.042 105.045 1.00 40.12 85 PHE A N 1
ATOM 613 C CA . PHE A 1 85 ? 19.733 64.069 103.744 1.00 39.46 85 PHE A CA 1
ATOM 614 C C . PHE A 1 85 ? 18.392 64.746 103.964 1.00 39.36 85 PHE A C 1
ATOM 615 O O . PHE A 1 85 ? 17.364 64.105 104.213 1.00 39.06 85 PHE A O 1
ATOM 623 N N . ASP A 1 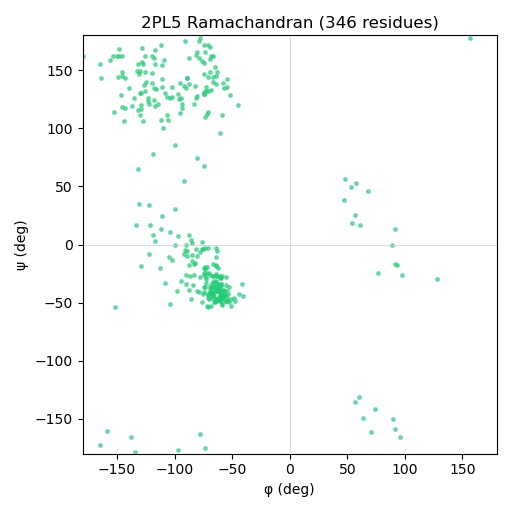86 ? 18.448 66.073 103.890 1.00 39.37 86 ASP A N 1
ATOM 624 C CA . ASP A 1 86 ? 17.377 66.957 104.313 1.00 39.15 86 ASP A CA 1
ATOM 625 C C . ASP A 1 86 ? 16.204 66.934 103.341 1.00 39.03 86 ASP A C 1
ATOM 626 O O . ASP A 1 86 ? 16.303 67.435 102.225 1.00 39.07 86 ASP A O 1
ATOM 631 N N . THR A 1 87 ? 15.088 66.357 103.771 1.00 38.84 87 THR A N 1
ATOM 632 C CA . THR A 1 87 ? 13.909 66.287 102.916 1.00 39.06 87 THR A CA 1
ATOM 633 C C . THR A 1 87 ? 13.170 67.637 102.827 1.00 39.04 87 THR A C 1
ATOM 634 O O . THR A 1 87 ? 12.182 67.767 102.092 1.00 38.73 87 THR A O 1
ATOM 638 N N . ASN A 1 88 ? 13.652 68.624 103.587 1.00 39.09 88 ASN A N 1
ATOM 639 C CA . ASN A 1 88 ? 13.209 70.018 103.445 1.00 39.08 88 ASN A CA 1
ATOM 640 C C . ASN A 1 88 ? 13.856 70.700 102.244 1.00 38.83 88 ASN A C 1
ATOM 641 O O . ASN A 1 88 ? 13.275 71.617 101.672 1.00 39.21 88 ASN A O 1
ATOM 646 N N . GLN A 1 89 ? 15.051 70.247 101.869 1.00 38.61 89 GLN A N 1
ATOM 647 C CA . GLN A 1 89 ? 15.781 70.804 100.724 1.00 38.15 89 GLN A CA 1
ATOM 648 C C . GLN A 1 89 ? 15.823 69.857 99.519 1.00 38.09 89 GLN A C 1
ATOM 649 O O . GLN A 1 89 ? 15.825 70.294 98.363 1.00 38.41 89 GLN A O 1
ATOM 655 N N . TYR A 1 90 ? 15.859 68.559 99.796 1.00 37.93 90 TYR A N 1
ATOM 656 C CA . TYR A 1 90 ? 16.159 67.569 98.775 1.00 36.94 90 TYR A CA 1
ATOM 657 C C . TYR A 1 90 ? 15.037 66.592 98.514 1.00 35.71 90 TYR A C 1
ATOM 658 O O . TYR A 1 90 ? 14.126 66.419 99.332 1.00 35.53 90 TYR A O 1
ATOM 667 N N . PHE A 1 91 ? 15.122 65.966 97.348 1.00 34.23 91 PHE A N 1
ATOM 668 C CA . PHE A 1 91 ? 14.239 64.889 96.959 1.00 33.33 91 PHE A CA 1
ATOM 669 C C . PHE A 1 91 ? 15.079 63.622 97.081 1.00 32.82 91 PHE A C 1
ATOM 670 O O . PHE A 1 91 ? 15.998 63.399 96.298 1.00 32.81 91 PHE A O 1
ATOM 678 N N . ILE A 1 92 ? 14.789 62.824 98.100 1.00 32.54 92 ILE A N 1
ATOM 679 C CA . ILE A 1 92 ? 15.605 61.646 98.412 1.00 32.01 92 ILE A CA 1
ATOM 680 C C . ILE A 1 92 ? 14.975 60.401 97.812 1.00 31.34 92 ILE A C 1
ATOM 681 O O . ILE A 1 92 ? 13.793 60.167 98.004 1.00 31.03 92 ILE A O 1
ATOM 686 N N . ILE A 1 93 ? 15.772 59.615 97.085 1.00 30.74 93 ILE A N 1
ATOM 687 C CA . ILE A 1 93 ? 15.288 58.372 96.478 1.00 30.10 93 ILE A CA 1
ATOM 688 C C . ILE A 1 93 ? 16.065 57.163 97.001 1.00 29.71 93 ILE A C 1
ATOM 689 O O . ILE A 1 93 ? 17.278 57.214 97.136 1.00 30.00 93 ILE A O 1
ATOM 694 N N . CYS A 1 94 ? 15.367 56.069 97.267 1.00 29.45 94 CYS A N 1
ATOM 695 C CA . CYS A 1 94 ? 16.033 54.795 97.537 1.00 28.92 94 CYS A CA 1
ATOM 696 C C . CYS A 1 94 ? 15.278 53.660 96.864 1.00 28.30 94 CYS A C 1
ATOM 697 O O . CYS A 1 94 ? 14.054 53.598 96.942 1.00 28.30 94 CYS A O 1
ATOM 700 N N . SER A 1 95 ? 16.009 52.763 96.203 1.00 27.79 95 SER A N 1
ATOM 701 C CA . SER A 1 95 ? 15.375 51.642 95.504 1.00 27.31 95 SER A CA 1
ATOM 702 C C . SER A 1 95 ? 16.022 50.294 95.821 1.00 26.76 95 SER A C 1
ATOM 703 O O . SER A 1 95 ? 17.228 50.207 96.073 1.00 27.16 95 SER A O 1
ATOM 706 N N . ASN A 1 96 ? 15.200 49.251 95.837 1.00 26.56 96 ASN A N 1
ATOM 707 C CA . ASN A 1 96 ? 15.657 47.869 96.039 1.00 26.14 96 ASN A CA 1
ATOM 708 C C . ASN A 1 96 ? 16.418 47.422 94.788 1.00 26.25 96 ASN A C 1
ATOM 709 O O . ASN A 1 96 ? 15.957 47.639 93.653 1.00 26.35 96 ASN A O 1
ATOM 714 N N . VAL A 1 97 ? 17.594 46.835 94.987 1.00 25.83 97 VAL A N 1
ATOM 715 C CA . VAL A 1 97 ? 18.394 46.338 93.866 1.00 25.53 97 VAL A CA 1
ATOM 716 C C . VAL A 1 97 ? 17.658 45.205 93.153 1.00 25.76 97 VAL A C 1
ATOM 717 O O . VAL A 1 97 ? 16.931 44.433 93.782 1.00 25.60 97 VAL A O 1
ATOM 721 N N . ILE A 1 98 ? 17.822 45.134 91.837 1.00 25.70 98 ILE A N 1
ATOM 722 C CA . ILE A 1 98 ? 17.326 43.992 91.082 1.00 25.98 98 ILE A CA 1
ATOM 723 C C . ILE A 1 98 ? 18.179 42.812 91.545 1.00 26.66 98 ILE A C 1
ATOM 724 O O . ILE A 1 98 ? 19.366 42.983 91.847 1.00 26.99 98 ILE A O 1
ATOM 729 N N . GLY A 1 99 ? 17.569 41.635 91.639 1.00 26.95 99 GLY A N 1
ATOM 730 C CA . GLY A 1 99 ? 18.175 40.508 92.337 1.00 28.03 99 GLY A CA 1
ATOM 731 C C . GLY A 1 99 ? 17.773 40.470 93.810 1.00 28.64 99 GLY A C 1
ATOM 732 O O . GLY A 1 99 ? 17.948 39.443 94.479 1.00 28.72 99 GLY A O 1
ATOM 733 N N . GLY A 1 100 ? 17.252 41.593 94.312 1.00 28.70 100 GLY A N 1
ATOM 734 C CA . GLY A 1 100 ? 16.806 41.717 95.699 1.00 29.65 100 GLY A CA 1
ATOM 735 C C . GLY A 1 100 ? 15.496 40.984 95.946 1.00 30.61 100 GLY A C 1
ATOM 736 O O . GLY A 1 100 ? 14.975 40.295 95.059 1.00 30.51 100 GLY A O 1
ATOM 737 N N . CYS A 1 101 ? 14.964 41.123 97.156 1.00 31.46 101 CYS A N 1
ATOM 738 C CA . CYS A 1 101 ? 13.790 40.344 97.575 1.00 32.14 101 CYS A CA 1
ATOM 739 C C . CYS A 1 101 ? 12.721 41.199 98.246 1.00 32.14 101 CYS A C 1
ATOM 740 O O . CYS A 1 101 ? 11.824 40.673 98.897 1.00 32.45 101 CYS A O 1
ATOM 743 N N . LYS A 1 102 ? 12.802 42.515 98.069 1.00 32.18 102 LYS A N 1
ATOM 744 C CA . LYS A 1 102 ? 11.867 43.430 98.730 1.00 32.33 102 LYS A CA 1
ATOM 745 C C . LYS A 1 102 ? 11.100 44.317 97.735 1.00 32.11 102 LYS A C 1
ATOM 746 O O . LYS A 1 102 ? 10.801 45.475 98.033 1.00 32.17 102 LYS A O 1
ATOM 752 N N . GLY A 1 103 ? 10.796 43.778 96.553 1.00 31.42 103 GLY A N 1
ATOM 753 C CA . GLY A 1 103 ? 9.956 44.484 95.582 1.00 30.74 103 GLY A CA 1
ATOM 754 C C . GLY A 1 103 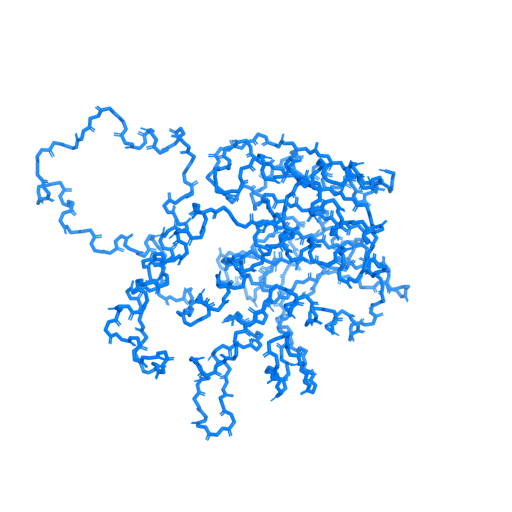? 10.471 44.642 94.159 1.00 30.51 103 GLY A C 1
ATOM 755 O O . GLY A 1 103 ? 9.678 44.734 93.236 1.00 30.47 103 GLY A O 1
ATOM 756 N N . SER A 1 104 ? 11.788 44.705 93.964 1.00 30.38 104 SER A N 1
ATOM 757 C CA . SER A 1 104 ? 12.328 44.795 92.604 1.00 30.32 104 SER A CA 1
ATOM 758 C C . SER A 1 104 ? 12.372 43.413 91.968 1.00 30.68 104 SER A C 1
ATOM 759 O O . SER A 1 104 ? 12.287 42.399 92.676 1.00 30.76 104 SER A O 1
ATOM 762 N N . SER A 1 105 ? 12.504 43.379 90.638 1.00 30.80 105 SER A N 1
ATOM 763 C CA . SER A 1 105 ? 12.745 42.145 89.890 1.00 30.69 105 SER A CA 1
ATOM 764 C C . SER A 1 105 ? 13.816 41.310 90.569 1.00 30.75 105 SER A C 1
ATOM 765 O O . SER A 1 105 ? 14.965 41.743 90.726 1.00 30.59 105 SER A O 1
ATOM 768 N N . GLY A 1 106 ? 13.434 40.103 90.958 1.00 30.94 106 GLY A N 1
ATOM 769 C CA . GLY A 1 106 ? 14.345 39.184 91.627 1.00 31.17 106 GLY A CA 1
ATOM 770 C C . GLY A 1 106 ? 13.766 37.782 91.614 1.00 31.39 106 GLY A C 1
ATOM 771 O O . GLY A 1 106 ? 12.741 37.539 90.964 1.00 30.84 106 GLY A O 1
ATOM 772 N N . PRO A 1 107 ? 14.420 36.850 92.331 1.00 31.58 107 PRO A N 1
ATOM 773 C CA . PRO A 1 107 ? 14.013 35.438 92.327 1.00 31.92 107 PRO A CA 1
ATOM 774 C C . PRO A 1 107 ? 12.603 35.177 92.869 1.00 32.32 107 PRO A C 1
ATOM 775 O O . PRO A 1 107 ? 12.018 34.138 92.569 1.00 32.54 107 PRO A O 1
ATOM 779 N N . LEU A 1 108 ? 12.057 36.106 93.648 1.00 32.80 108 LEU A N 1
ATOM 780 C CA . LEU A 1 108 ? 10.695 35.959 94.155 1.00 33.46 108 LEU A CA 1
ATOM 781 C C . LEU A 1 108 ? 9.641 36.457 93.164 1.00 33.82 108 LEU A C 1
ATOM 782 O O . LEU A 1 108 ? 8.446 36.251 93.369 1.00 33.81 108 LEU A O 1
ATOM 787 N N . SER A 1 109 ? 10.089 37.109 92.094 1.00 34.35 109 SER A N 1
ATOM 788 C CA . SER A 1 109 ? 9.196 37.533 91.024 1.00 35.09 109 SER A CA 1
ATOM 789 C C . SER A 1 109 ? 8.478 36.310 90.458 1.00 35.67 109 SER A C 1
ATOM 790 O O . SER A 1 109 ? 9.076 35.249 90.289 1.00 35.19 109 SER A O 1
ATOM 793 N N . ILE A 1 110 ? 7.193 36.466 90.173 1.00 36.74 110 ILE A N 1
ATOM 794 C CA . ILE A 1 110 ? 6.396 35.359 89.656 1.00 37.89 110 ILE A CA 1
ATOM 795 C C . ILE A 1 110 ? 6.732 35.071 88.184 1.00 38.16 110 ILE A C 1
ATOM 796 O O . ILE A 1 110 ? 6.787 35.981 87.353 1.00 37.90 110 ILE A O 1
ATOM 801 N N . HIS A 1 111 ? 6.999 33.801 87.893 1.00 38.74 111 HIS A N 1
ATOM 802 C CA . HIS A 1 111 ? 7.349 33.355 86.552 1.00 39.59 111 HIS A CA 1
ATOM 803 C C . HIS A 1 111 ? 6.120 33.363 85.637 1.00 40.06 111 HIS A C 1
ATOM 804 O O . HIS A 1 111 ? 5.061 32.862 86.018 1.00 40.04 111 HIS A O 1
ATOM 811 N N . PRO A 1 112 ? 6.251 33.946 84.430 1.00 40.94 112 PRO A N 1
ATOM 812 C CA . PRO A 1 112 ? 5.114 34.028 83.499 1.00 41.36 112 PRO A CA 1
ATOM 813 C C . PRO A 1 112 ? 4.565 32.681 82.966 1.00 41.76 112 PRO A C 1
ATOM 814 O O . PRO A 1 112 ? 3.489 32.673 82.361 1.00 41.70 112 PRO A O 1
ATOM 818 N N . GLU A 1 113 ? 5.269 31.569 83.198 1.00 42.00 113 GLU A N 1
ATOM 819 C CA . GLU A 1 113 ? 4.755 30.247 82.811 1.00 42.43 113 GLU A CA 1
ATOM 820 C C . GLU A 1 113 ? 4.216 29.422 83.976 1.00 42.83 113 GLU A C 1
ATOM 821 O O . GLU A 1 113 ? 3.096 28.904 83.909 1.00 43.09 113 GLU A O 1
ATOM 827 N N . THR A 1 114 ? 5.020 29.282 85.029 1.00 43.12 114 THR A N 1
ATOM 828 C CA . THR A 1 114 ? 4.694 28.376 86.136 1.00 43.10 114 THR A CA 1
ATOM 829 C C . THR A 1 114 ? 3.863 29.051 87.232 1.00 43.01 114 THR A C 1
ATOM 830 O O . THR A 1 114 ? 3.342 28.385 88.136 1.00 42.81 114 THR A O 1
ATOM 834 N N . SER A 1 115 ? 3.738 30.374 87.139 1.00 42.87 115 SER A N 1
ATOM 835 C CA . SER A 1 115 ? 3.104 31.180 88.187 1.00 42.56 115 SER A CA 1
ATOM 836 C C . SER A 1 115 ? 3.614 30.812 89.587 1.00 42.06 115 SER A C 1
ATOM 837 O O . SER A 1 115 ? 2.842 30.756 90.546 1.00 42.29 115 SER A O 1
ATOM 840 N N . THR A 1 116 ? 4.915 30.525 89.665 1.00 41.15 116 THR A N 1
ATOM 841 C CA . THR A 1 116 ? 5.648 30.363 90.913 1.00 40.46 116 THR A CA 1
ATOM 842 C C . THR A 1 116 ? 6.845 31.327 90.846 1.00 39.69 116 THR A C 1
ATOM 843 O O . THR A 1 116 ? 7.199 31.787 89.756 1.00 39.53 116 THR A O 1
ATOM 847 N N . PRO A 1 117 ? 7.470 31.646 92.003 1.00 38.87 117 PRO A N 1
ATOM 848 C CA . PRO A 1 117 ? 8.673 32.484 91.977 1.00 37.76 117 PRO A CA 1
ATOM 849 C C . PRO A 1 117 ? 9.749 31.924 91.057 1.00 36.75 117 PRO A C 1
ATOM 850 O O . PRO A 1 117 ? 10.004 30.710 91.073 1.00 36.50 117 PRO A O 1
ATOM 854 N N . TYR A 1 118 ? 10.358 32.803 90.258 1.00 35.53 118 TYR A N 1
ATOM 855 C CA . TYR A 1 118 ? 11.520 32.462 89.413 1.00 34.62 118 TYR A CA 1
ATOM 856 C C . TYR A 1 118 ? 12.525 31.558 90.120 1.00 33.69 118 TYR A C 1
ATOM 857 O O . TYR A 1 118 ? 13.020 30.590 89.546 1.00 33.40 118 TYR A O 1
ATOM 866 N N . GLY A 1 119 ? 12.829 31.883 91.370 1.00 32.70 119 GLY A N 1
ATOM 867 C CA . GLY A 1 119 ? 13.856 31.163 92.103 1.00 32.08 119 GLY A CA 1
ATOM 868 C C . GLY A 1 119 ? 15.165 31.206 91.343 1.00 31.65 119 GLY A C 1
ATOM 869 O O . GLY A 1 119 ? 15.548 32.254 90.814 1.00 31.12 119 GLY A O 1
ATOM 870 N N . SER A 1 120 ? 15.822 30.049 91.273 1.00 31.31 120 SER A N 1
ATOM 871 C CA . SER A 1 120 ? 17.079 29.862 90.545 1.00 31.35 120 SER A CA 1
ATOM 872 C C . SER A 1 120 ? 17.005 30.068 89.019 1.00 31.35 120 SER A C 1
ATOM 873 O O . SER A 1 120 ? 18.029 29.982 88.337 1.00 31.33 120 SER A O 1
ATOM 876 N N . ARG A 1 121 ? 15.812 30.337 88.487 1.00 31.07 121 ARG A N 1
ATOM 877 C CA . ARG A 1 121 ? 15.673 30.651 87.060 1.00 31.44 121 ARG A CA 1
ATOM 878 C C . ARG A 1 121 ? 15.996 32.118 86.782 1.00 30.82 121 ARG A C 1
ATOM 879 O O . ARG A 1 121 ? 16.232 32.501 85.646 1.00 31.60 121 ARG A O 1
ATOM 887 N N . PHE A 1 122 ? 16.024 32.939 87.827 1.00 30.18 122 PHE A N 1
ATOM 888 C CA . PHE A 1 122 ? 16.348 34.358 87.670 1.00 28.85 122 PHE A CA 1
ATOM 889 C C . PHE A 1 122 ? 17.790 34.487 87.181 1.00 28.60 122 PHE A C 1
ATOM 890 O O . PHE A 1 122 ? 18.659 33.744 87.625 1.00 28.20 122 PHE A O 1
ATOM 898 N N . PRO A 1 123 ? 18.044 35.399 86.225 1.00 28.64 123 PRO A N 1
ATOM 899 C CA . PRO A 1 123 ? 19.420 35.560 85.747 1.00 28.62 123 PRO A CA 1
ATOM 900 C C . PRO A 1 123 ? 20.361 36.187 86.774 1.00 28.73 123 PRO A C 1
ATOM 901 O O . PRO A 1 123 ? 19.926 37.002 87.585 1.00 28.60 123 PRO A O 1
ATOM 905 N N . PHE A 1 124 ? 21.640 35.805 86.723 1.00 28.52 124 PHE A N 1
ATOM 906 C CA . PHE A 1 124 ? 22.678 36.503 87.464 1.00 28.54 124 PHE A CA 1
ATOM 907 C C . PHE A 1 124 ? 22.699 37.968 87.068 1.00 28.60 124 PHE A C 1
ATOM 908 O O . PHE A 1 124 ? 22.627 38.315 85.875 1.00 28.91 124 PHE A O 1
ATOM 916 N N . VAL A 1 125 ? 22.791 38.812 88.089 1.00 28.26 125 VAL A N 1
ATOM 917 C CA . VAL A 1 125 ? 22.888 40.253 87.933 1.00 27.68 125 VAL A CA 1
ATOM 918 C C . VAL A 1 125 ? 24.225 40.738 88.492 1.00 28.14 125 VAL A C 1
ATOM 919 O O . VAL A 1 125 ? 24.846 40.068 89.324 1.00 27.82 125 VAL A O 1
ATOM 923 N N . SER A 1 126 ? 24.678 41.882 87.987 1.00 27.88 126 SER A N 1
ATOM 924 C CA . SER A 1 126 ? 25.910 42.493 88.411 1.00 28.09 126 SER A CA 1
ATOM 925 C C . SER A 1 126 ? 25.571 43.831 89.033 1.00 27.80 126 SER A C 1
ATOM 926 O O . SER A 1 126 ? 24.451 44.317 88.901 1.00 27.44 126 SER A O 1
ATOM 929 N N . ILE A 1 127 ? 26.541 44.432 89.710 1.00 27.99 127 ILE A N 1
ATOM 930 C CA . ILE A 1 127 ? 26.385 45.809 90.189 1.00 27.85 127 ILE A CA 1
ATOM 931 C C . ILE A 1 127 ? 26.180 46.800 89.020 1.00 28.03 127 ILE A C 1
ATOM 932 O O . ILE A 1 127 ? 25.435 47.763 89.151 1.00 27.30 127 ILE A O 1
ATOM 937 N N . GLN A 1 128 ? 26.831 46.564 87.882 1.00 28.83 128 GLN A N 1
ATOM 938 C CA . GLN A 1 128 ? 26.583 47.430 86.721 1.00 30.04 128 GLN A CA 1
ATOM 939 C C . GLN A 1 128 ? 25.117 47.377 86.251 1.00 29.74 128 GLN A C 1
ATOM 940 O O . GLN A 1 128 ? 24.532 48.423 85.943 1.00 29.68 128 GLN A O 1
ATOM 946 N N . ASP A 1 129 ? 24.524 46.177 86.267 1.00 29.61 129 ASP A N 1
ATOM 947 C CA . ASP A 1 129 ? 23.085 45.979 86.000 1.00 29.61 129 ASP A CA 1
ATOM 948 C C . ASP A 1 129 ? 22.201 46.703 87.008 1.00 29.07 129 ASP A C 1
ATOM 949 O O . ASP A 1 129 ? 21.228 47.353 86.638 1.00 29.31 129 ASP A O 1
ATOM 954 N N . MET A 1 130 ? 22.526 46.563 88.287 1.00 28.49 130 MET A N 1
ATOM 955 C CA . MET A 1 130 ? 21.755 47.208 89.355 1.00 28.00 130 MET A CA 1
ATOM 956 C C . MET A 1 130 ? 21.698 48.722 89.158 1.00 27.81 130 MET A C 1
ATOM 957 O O . MET A 1 130 ? 20.663 49.347 89.378 1.00 27.50 130 MET A O 1
ATOM 962 N N . VAL A 1 131 ? 22.825 49.290 88.737 1.00 27.44 131 VAL A N 1
ATOM 963 C CA . VAL A 1 131 ? 22.947 50.715 88.476 1.00 28.03 131 VAL A CA 1
ATOM 964 C C . VAL A 1 131 ? 22.240 51.131 87.162 1.00 28.01 131 VAL A C 1
ATOM 965 O O . VAL A 1 131 ? 21.635 52.196 87.117 1.00 28.03 131 VAL A O 1
ATOM 969 N N . LYS A 1 132 ? 22.294 50.283 86.129 1.00 28.52 132 LYS A N 1
ATOM 970 C CA A LYS A 1 132 ? 21.527 50.500 84.885 0.50 28.86 132 LYS A CA 1
ATOM 971 C CA B LYS A 1 132 ? 21.539 50.529 84.892 0.50 28.93 132 LYS A CA 1
ATOM 972 C C . LYS A 1 132 ? 20.043 50.615 85.185 1.00 28.82 132 LYS A C 1
ATOM 973 O O . LYS A 1 132 ? 19.352 51.462 84.631 1.00 29.14 132 LYS A O 1
ATOM 984 N N . ALA A 1 133 ? 19.565 49.742 86.070 1.00 28.59 133 ALA A N 1
ATOM 985 C CA . ALA A 1 133 ? 18.168 49.713 86.490 1.00 28.38 133 ALA A CA 1
ATOM 986 C C . ALA A 1 133 ? 17.784 50.955 87.283 1.00 28.48 133 ALA A C 1
ATOM 987 O O . ALA A 1 133 ? 16.654 51.446 87.167 1.00 28.55 133 ALA A O 1
ATOM 989 N N . GLN A 1 134 ? 18.714 51.445 88.102 1.00 28.26 134 GLN A N 1
ATOM 990 C CA . GLN A 1 134 ? 18.496 52.674 88.876 1.00 28.20 134 GLN A CA 1
ATOM 991 C C . GLN A 1 134 ? 18.447 53.898 87.938 1.00 28.10 134 GLN A C 1
ATOM 992 O O . GLN A 1 134 ? 17.670 54.813 88.144 1.00 28.23 134 GLN A O 1
ATOM 998 N N . LYS A 1 135 ? 19.275 53.890 86.903 1.00 28.61 135 LYS A N 1
ATOM 999 C CA . LYS A 1 135 ? 19.237 54.925 85.877 1.00 29.28 135 LYS A CA 1
ATOM 1000 C C . LYS A 1 135 ? 17.844 55.034 85.234 1.00 29.63 135 LYS A C 1
ATOM 1001 O O . LYS A 1 135 ? 17.293 56.134 85.138 1.00 29.72 135 LYS A O 1
ATOM 1007 N N . LEU A 1 136 ? 17.280 53.892 84.828 1.00 29.99 136 LEU A N 1
ATOM 1008 C CA . LEU A 1 136 ? 15.903 53.818 84.314 1.00 30.33 136 LEU A CA 1
ATOM 1009 C C . LEU A 1 136 ? 14.896 54.487 85.240 1.00 30.63 136 LEU A C 1
ATOM 1010 O O . LEU A 1 136 ? 14.103 55.335 84.801 1.00 30.80 136 LEU A O 1
ATOM 1015 N N . LEU A 1 137 ? 14.921 54.091 86.516 1.00 30.90 137 LEU A N 1
ATOM 1016 C CA . LEU A 1 137 ? 14.065 54.683 87.554 1.00 30.98 137 LEU A CA 1
ATOM 1017 C C . LEU A 1 137 ? 14.220 56.201 87.640 1.00 30.90 137 LEU A C 1
ATOM 1018 O O . LEU A 1 137 ? 13.238 56.933 87.675 1.00 30.87 137 LEU A O 1
ATOM 1023 N N . VAL A 1 138 ? 15.464 56.659 87.689 1.00 31.45 138 VAL A N 1
ATOM 1024 C CA . VAL A 1 138 ? 15.767 58.079 87.885 1.00 31.91 138 VAL A CA 1
ATOM 1025 C C . VAL A 1 138 ? 15.260 58.900 86.682 1.00 32.35 138 VAL A C 1
ATOM 1026 O O . VAL A 1 138 ? 14.550 59.890 86.865 1.00 31.90 138 VAL A O 1
ATOM 1030 N N . GLU A 1 139 ? 15.591 58.456 85.466 1.00 32.91 139 GLU A N 1
ATOM 1031 C CA . GLU A 1 139 ? 15.024 59.043 84.233 1.00 33.86 139 GLU A CA 1
ATOM 1032 C C . GLU A 1 139 ? 13.491 59.129 84.289 1.00 34.08 139 GLU A C 1
ATOM 1033 O O . GLU A 1 139 ? 12.917 60.166 83.982 1.00 34.65 139 GLU A O 1
ATOM 1039 N N . SER A 1 140 ? 12.839 58.042 84.697 1.00 34.42 140 SER A N 1
ATOM 1040 C CA . SER A 1 140 ? 11.377 57.979 84.772 1.00 34.57 140 SER A CA 1
ATOM 1041 C C . SER A 1 140 ? 10.764 59.005 85.732 1.00 34.93 140 SER A C 1
ATOM 1042 O O . SER A 1 140 ? 9.613 59.414 85.563 1.00 34.22 140 SER A O 1
ATOM 1045 N N . LEU A 1 141 ? 11.533 59.395 86.746 1.00 35.40 141 LEU A N 1
ATOM 1046 C CA . LEU A 1 141 ? 11.078 60.363 87.737 1.00 35.82 141 LEU A CA 1
ATOM 1047 C C . LEU A 1 141 ? 11.319 61.786 87.236 1.00 36.03 141 LEU A C 1
ATOM 1048 O O . LEU A 1 141 ? 11.019 62.762 87.938 1.00 36.27 141 LEU A O 1
ATOM 1053 N N . GLY A 1 142 ? 11.850 61.883 86.014 1.00 36.12 142 GLY A N 1
ATOM 1054 C CA . GLY A 1 142 ? 12.113 63.161 85.339 1.00 36.14 142 GLY A CA 1
ATOM 1055 C C . GLY A 1 142 ? 13.499 63.748 85.566 1.00 36.26 142 GLY A C 1
ATOM 1056 O O . GLY A 1 142 ? 13.752 64.907 85.237 1.00 35.98 142 GLY A O 1
ATOM 1057 N N . ILE A 1 143 ? 14.412 62.946 86.108 1.00 36.19 143 ILE A N 1
ATOM 1058 C CA . ILE A 1 143 ? 15.725 63.459 86.513 1.00 36.02 143 ILE A CA 1
ATOM 1059 C C . ILE A 1 143 ? 16.805 63.092 85.500 1.00 36.30 143 ILE A C 1
ATOM 1060 O O . ILE A 1 143 ? 16.965 61.921 85.150 1.00 36.07 143 ILE A O 1
ATOM 1065 N N . GLU A 1 144 ? 17.545 64.098 85.039 1.00 36.59 144 GLU A N 1
ATOM 1066 C CA . GLU A 1 144 ? 18.659 63.873 84.126 1.00 37.70 144 GLU A CA 1
ATOM 1067 C C . GLU A 1 144 ? 19.995 63.840 84.890 1.00 37.25 144 GLU A C 1
ATOM 1068 O O . GLU A 1 144 ? 20.865 63.024 84.598 1.00 37.45 144 GLU A O 1
ATOM 1074 N N . LYS A 1 145 ? 20.145 64.722 85.871 1.00 37.03 145 LYS A N 1
ATOM 1075 C CA . LYS A 1 145 ? 21.363 64.777 86.671 1.00 37.12 145 LYS A CA 1
ATOM 1076 C C . LYS A 1 145 ? 21.018 64.828 88.156 1.00 36.65 145 LYS A C 1
ATOM 1077 O O . LYS A 1 145 ? 20.384 65.779 88.628 1.00 37.10 145 LYS A O 1
ATOM 1083 N N . LEU A 1 146 ? 21.411 63.784 88.880 1.00 36.00 146 LEU A N 1
ATOM 1084 C CA . LEU A 1 146 ? 21.224 63.724 90.333 1.00 35.46 146 LEU A CA 1
ATOM 1085 C C . LEU A 1 146 ? 22.161 64.701 91.036 1.00 35.46 146 LEU A C 1
ATOM 1086 O O . LEU A 1 146 ? 23.294 64.905 90.593 1.00 35.37 146 LEU A O 1
ATOM 1091 N N . PHE A 1 147 ? 21.696 65.308 92.125 1.00 35.75 147 PHE A N 1
ATOM 1092 C CA . PHE A 1 147 ? 22.593 66.100 92.969 1.00 36.00 147 PHE A CA 1
ATOM 1093 C C . PHE A 1 147 ? 23.660 65.189 93.600 1.00 35.68 147 PHE A C 1
ATOM 1094 O O . PHE A 1 147 ? 24.855 65.486 93.530 1.00 35.38 147 PHE A O 1
ATOM 1102 N N . CYS A 1 148 ? 23.212 64.071 94.183 1.00 35.27 148 CYS A N 1
ATOM 1103 C CA . CYS A 1 148 ? 24.103 63.130 94.865 1.00 34.66 148 CYS A CA 1
ATOM 1104 C C . CYS A 1 148 ? 23.665 61.670 94.719 1.00 34.10 148 CYS A C 1
ATOM 1105 O O . CYS A 1 148 ? 22.470 61.372 94.602 1.00 33.97 148 CYS A O 1
ATOM 1108 N N . VAL A 1 149 ? 24.654 60.776 94.704 1.00 33.60 149 VAL A N 1
ATOM 1109 C CA . VAL A 1 149 ? 24.440 59.340 94.950 1.00 33.09 149 VAL A CA 1
ATOM 1110 C C . VAL A 1 149 ? 25.230 58.941 96.214 1.00 32.48 149 VAL A C 1
ATOM 1111 O O . VAL A 1 149 ? 26.432 59.163 96.295 1.00 32.26 149 VAL A O 1
ATOM 1115 N N . ALA A 1 150 ? 24.540 58.371 97.195 1.00 31.76 150 ALA A N 1
ATOM 1116 C CA . ALA A 1 150 ? 25.171 57.995 98.460 1.00 31.45 150 ALA A CA 1
ATOM 1117 C C . ALA A 1 150 ? 24.857 56.553 98.860 1.00 31.21 150 ALA A C 1
ATOM 1118 O O . ALA A 1 150 ? 23.790 56.021 98.537 1.00 30.78 150 ALA A O 1
ATOM 1120 N N . GLY A 1 151 ? 25.803 55.931 99.561 1.00 31.05 151 GLY A N 1
ATOM 1121 C CA . GLY A 1 151 ? 25.567 54.631 100.173 1.00 30.42 151 GLY A CA 1
ATOM 1122 C C . GLY A 1 151 ? 26.764 54.109 100.931 1.00 30.16 151 GLY A C 1
ATOM 1123 O O . GLY A 1 151 ? 27.886 54.569 100.727 1.00 30.21 151 GLY A O 1
ATOM 1124 N N . GLY A 1 152 ? 26.520 53.129 101.797 1.00 29.98 152 GLY A N 1
ATOM 1125 C CA . GLY A 1 152 ? 27.595 52.486 102.549 1.00 29.81 152 GLY A CA 1
ATOM 1126 C C . GLY A 1 152 ? 27.695 51.003 102.258 1.00 29.57 152 GLY A C 1
ATOM 1127 O O . GLY A 1 152 ? 26.674 50.362 101.965 1.00 29.44 152 GLY A O 1
ATOM 1128 N N . SER A 1 153 ? 28.929 50.481 102.308 1.00 29.41 153 SER A N 1
ATOM 1129 C CA A SER A 1 153 ? 29.181 49.045 102.129 0.50 29.22 153 SER A CA 1
ATOM 1130 C CA B SER A 1 153 ? 29.217 49.053 102.100 0.50 29.34 153 SER A CA 1
ATOM 1131 C C . SER A 1 153 ? 28.801 48.623 100.697 1.00 29.23 153 SER A C 1
ATOM 1132 O O . SER A 1 153 ? 29.365 49.123 99.709 1.00 28.67 153 SER A O 1
ATOM 1137 N N . MET A 1 154 ? 27.832 47.713 100.585 1.00 29.03 154 MET A N 1
ATOM 1138 C CA . MET A 1 154 ? 27.297 47.340 99.275 1.00 28.93 154 MET A CA 1
ATOM 1139 C C . MET A 1 154 ? 26.763 48.574 98.529 1.00 28.96 154 MET A C 1
ATOM 1140 O O . MET A 1 154 ? 26.956 48.701 97.320 1.00 29.12 154 MET A O 1
ATOM 1145 N N . GLY A 1 155 ? 26.112 49.479 99.266 1.00 29.16 155 GLY A N 1
ATOM 1146 C CA . GLY A 1 155 ? 25.569 50.725 98.716 1.00 29.09 155 GLY A CA 1
ATOM 1147 C C . GLY A 1 155 ? 26.603 51.675 98.148 1.00 29.41 155 GLY A C 1
ATOM 1148 O O . GLY A 1 155 ? 26.325 52.406 97.186 1.00 29.56 155 GLY A O 1
ATOM 1149 N N . GLY A 1 156 ? 27.796 51.674 98.749 1.00 29.07 156 GLY A N 1
ATOM 1150 C CA . GLY A 1 156 ? 28.921 52.469 98.266 1.00 28.70 156 GLY A CA 1
ATOM 1151 C C . GLY A 1 156 ? 29.532 51.905 96.993 1.00 28.83 156 GLY A C 1
ATOM 1152 O O . GLY A 1 156 ? 30.153 52.632 96.212 1.00 28.95 156 GLY A O 1
ATOM 1153 N N . MET A 1 157 ? 29.355 50.607 96.774 1.00 28.49 157 MET A N 1
ATOM 1154 C CA . MET A 1 157 ? 29.843 49.981 95.551 1.00 29.00 157 MET A CA 1
ATOM 1155 C C . MET A 1 157 ? 28.963 50.378 94.338 1.00 28.64 157 MET A C 1
ATOM 1156 O O . MET A 1 157 ? 29.480 50.569 93.235 1.00 28.19 157 MET A O 1
ATOM 1161 N N . GLN A 1 158 ? 27.655 50.500 94.572 1.00 28.52 158 GLN A N 1
ATOM 1162 C CA . GLN A 1 158 ? 26.689 51.012 93.580 1.00 29.18 158 GLN A CA 1
ATOM 1163 C C . GLN A 1 158 ? 26.977 52.486 93.291 1.00 29.94 158 GLN A C 1
ATOM 1164 O O . GLN A 1 158 ? 26.984 52.907 92.131 1.00 30.41 158 GLN A O 1
ATOM 1170 N N . ALA A 1 159 ? 27.222 53.250 94.359 1.00 30.35 159 ALA A N 1
ATOM 1171 C CA . ALA A 1 159 ? 27.558 54.668 94.262 1.00 31.11 159 ALA A CA 1
ATOM 1172 C C . ALA A 1 159 ? 28.831 54.891 93.461 1.00 31.30 159 ALA A C 1
ATOM 1173 O O . ALA A 1 159 ? 28.859 55.759 92.601 1.00 31.54 159 ALA A O 1
ATOM 1175 N N . LEU A 1 160 ? 29.863 54.080 93.711 1.00 32.21 160 LEU A N 1
ATOM 1176 C CA . LEU A 1 160 ? 31.076 54.087 92.875 1.00 32.21 160 LEU A CA 1
ATOM 1177 C C . LEU A 1 160 ? 30.798 53.745 91.405 1.00 32.41 160 LEU A C 1
ATOM 1178 O O . LEU A 1 160 ? 31.312 54.411 90.494 1.00 32.28 160 LEU A O 1
ATOM 1183 N N . GLU A 1 161 ? 30.008 52.694 91.175 1.00 31.85 161 GLU A N 1
ATOM 1184 C CA . GLU A 1 161 ? 29.635 52.309 89.815 1.00 31.64 161 GLU A CA 1
ATOM 1185 C C . GLU A 1 161 ? 28.952 53.462 89.055 1.00 31.15 161 GLU A C 1
ATOM 1186 O O . GLU A 1 161 ? 29.285 53.709 87.897 1.00 31.04 161 GLU A O 1
ATOM 1192 N N . TRP A 1 162 ? 28.036 54.165 89.723 1.00 30.95 162 TRP A N 1
ATOM 1193 C CA . TRP A 1 162 ? 27.339 55.338 89.170 1.00 30.97 162 TRP A CA 1
ATOM 1194 C C . TRP A 1 162 ? 28.302 56.413 88.676 1.00 31.36 162 TRP A C 1
ATOM 1195 O O . TRP A 1 162 ? 28.108 56.992 87.604 1.00 31.57 162 TRP A O 1
ATOM 1206 N N . SER A 1 163 ? 29.334 56.682 89.476 1.00 31.36 163 SER A N 1
ATOM 1207 C CA . SER A 1 163 ? 30.253 57.787 89.226 1.00 30.98 163 SER A CA 1
ATOM 1208 C C . SER A 1 163 ? 31.014 57.579 87.932 1.00 31.32 163 SER A C 1
ATOM 1209 O O . SER A 1 163 ? 31.459 58.544 87.316 1.00 32.03 163 SER A O 1
ATOM 1212 N N . ILE A 1 164 ? 31.157 56.323 87.513 1.00 31.52 164 ILE A N 1
ATOM 1213 C CA . ILE A 1 164 ? 31.861 56.000 86.264 1.00 31.52 164 ILE A CA 1
ATOM 1214 C C . ILE A 1 164 ? 30.979 55.420 85.141 1.00 31.62 164 ILE A C 1
ATOM 1215 O O . ILE A 1 164 ? 31.373 55.439 83.977 1.00 31.86 164 ILE A O 1
ATOM 1220 N N . ALA A 1 165 ? 29.813 54.883 85.490 1.00 31.56 165 ALA A N 1
ATOM 1221 C CA . ALA A 1 165 ? 28.894 54.312 84.497 1.00 31.68 165 ALA A CA 1
ATOM 1222 C C . ALA A 1 165 ? 28.117 55.429 83.799 1.00 31.63 165 ALA A C 1
ATOM 1223 O O . ALA A 1 165 ? 27.898 55.373 82.592 1.00 31.64 165 ALA A O 1
ATOM 1225 N N . TYR A 1 166 ? 27.706 56.424 84.586 1.00 31.45 166 TYR A N 1
ATOM 1226 C CA . TYR A 1 166 ? 26.976 57.592 84.108 1.00 31.70 166 TYR A CA 1
ATOM 1227 C C . TYR A 1 166 ? 27.628 58.848 84.690 1.00 31.31 166 TYR A C 1
ATOM 1228 O O . TYR A 1 166 ? 27.005 59.561 85.473 1.00 31.27 166 TYR A O 1
ATOM 1237 N N . PRO A 1 167 ? 28.888 59.120 84.306 1.00 31.56 167 PRO A N 1
ATOM 1238 C CA . PRO A 1 167 ? 29.692 60.107 85.033 1.00 32.24 167 PRO A CA 1
ATOM 1239 C C . PRO A 1 167 ? 29.113 61.518 85.035 1.00 32.96 167 PRO A C 1
ATOM 1240 O O . PRO A 1 167 ? 29.353 62.272 85.982 1.00 32.91 167 PRO A O 1
ATOM 1244 N N . ASN A 1 168 ? 28.332 61.850 84.004 1.00 33.51 168 ASN A N 1
ATOM 1245 C CA . ASN A 1 168 ? 27.733 63.179 83.872 1.00 33.66 168 ASN A CA 1
ATOM 1246 C C . ASN A 1 168 ? 26.294 63.255 84.385 1.00 33.76 168 ASN A C 1
ATOM 1247 O O . ASN A 1 168 ? 25.628 64.284 84.241 1.00 33.58 168 ASN A O 1
ATOM 1252 N N . SER A 1 169 ? 25.833 62.173 85.021 1.00 33.70 169 SER A N 1
ATOM 1253 C CA . SER A 1 169 ? 24.470 62.105 85.550 1.00 33.53 169 SER A CA 1
ATOM 1254 C C . SER A 1 169 ? 24.409 62.284 87.061 1.00 33.63 169 SER A C 1
ATOM 1255 O O . SER A 1 169 ? 23.369 62.054 87.670 1.00 33.46 169 SER A O 1
ATOM 1258 N N . LEU A 1 170 ? 25.523 62.694 87.658 1.00 33.87 170 LEU A N 1
ATOM 1259 C CA . LEU A 1 170 ? 25.564 63.021 89.081 1.00 34.29 170 LEU A CA 1
ATOM 1260 C C . LEU A 1 170 ? 26.606 64.099 89.333 1.00 34.45 170 LEU A C 1
ATOM 1261 O O . LEU A 1 170 ? 27.652 64.118 88.686 1.00 34.52 170 LEU A O 1
ATOM 1266 N N . SER A 1 171 ? 26.324 64.990 90.276 1.00 34.83 171 SER A N 1
ATOM 1267 C CA . SER A 1 171 ? 27.296 66.022 90.647 1.00 35.54 171 SER A CA 1
ATOM 1268 C C . SER A 1 171 ? 28.222 65.573 91.786 1.00 35.41 171 SER A C 1
ATOM 1269 O O . SER A 1 171 ? 29.397 65.939 91.812 1.00 35.41 171 SER A O 1
ATOM 1272 N N . ASN A 1 172 ? 27.682 64.774 92.711 1.00 35.36 172 ASN A N 1
ATOM 1273 C CA . ASN A 1 172 ? 28.403 64.329 93.906 1.00 35.31 172 ASN A CA 1
ATOM 1274 C C . ASN A 1 172 ? 28.278 62.810 94.120 1.00 35.37 172 ASN A C 1
ATOM 1275 O O . ASN A 1 172 ? 27.311 62.188 93.661 1.00 35.48 172 ASN A O 1
ATOM 1280 N N . CYS A 1 173 ? 29.245 62.225 94.828 1.00 35.03 173 CYS A N 1
ATOM 1281 C CA . CYS A 1 173 ? 29.248 60.783 95.115 1.00 34.71 173 CYS A CA 1
ATOM 1282 C C . CYS A 1 173 ? 29.780 60.502 96.526 1.00 34.39 173 CYS A C 1
ATOM 1283 O O . CYS A 1 173 ? 30.941 60.793 96.827 1.00 34.35 173 CYS A O 1
ATOM 1286 N N . ILE A 1 174 ? 28.927 59.933 97.376 1.00 33.73 174 ILE A N 1
ATOM 1287 C CA . ILE A 1 174 ? 29.304 59.593 98.749 1.00 33.65 174 ILE A CA 1
ATOM 1288 C C . ILE A 1 174 ? 29.477 58.077 98.911 1.00 33.77 174 ILE A C 1
ATOM 1289 O O . ILE A 1 174 ? 28.505 57.311 98.838 1.00 33.61 174 ILE A O 1
ATOM 1294 N N . VAL A 1 175 ? 30.735 57.674 99.115 1.00 33.63 175 VAL A N 1
ATOM 1295 C CA . VAL A 1 175 ? 31.152 56.278 99.244 1.00 33.27 175 VAL A CA 1
ATOM 1296 C C . VAL A 1 175 ? 31.589 55.984 100.697 1.00 33.65 175 VAL A C 1
ATOM 1297 O O . VAL A 1 175 ? 32.703 56.321 101.102 1.00 33.48 175 VAL A O 1
ATOM 1301 N N . MET A 1 176 ? 30.700 55.362 101.472 1.00 33.09 176 MET A N 1
ATOM 1302 C CA . MET A 1 176 ? 30.953 55.112 102.893 1.00 33.05 176 MET A CA 1
ATOM 1303 C C . MET A 1 176 ? 31.214 53.633 103.214 1.00 32.61 176 MET A C 1
ATOM 1304 O O . MET A 1 176 ? 30.442 52.767 102.802 1.00 32.40 176 MET A O 1
ATOM 1309 N N . ALA A 1 177 ? 32.300 53.358 103.948 1.00 32.34 177 ALA A N 1
ATOM 1310 C CA . ALA A 1 177 ? 32.666 51.990 104.384 1.00 31.58 177 ALA A CA 1
ATOM 1311 C C . ALA A 1 177 ? 32.605 50.988 103.235 1.00 31.43 177 ALA A C 1
ATOM 1312 O O . ALA A 1 177 ? 31.908 49.979 103.319 1.00 31.07 177 ALA A O 1
ATOM 1314 N N . SER A 1 178 ? 33.341 51.258 102.164 1.00 31.61 178 SER A N 1
ATOM 1315 C CA . SER A 1 178 ? 33.145 50.500 100.937 1.00 31.68 178 SER A CA 1
ATOM 1316 C C . SER A 1 178 ? 34.462 50.128 100.267 1.00 31.67 178 SER A C 1
ATOM 1317 O O . SER A 1 178 ? 35.521 50.222 100.876 1.00 32.28 178 SER A O 1
ATOM 1320 N N . THR A 1 179 ? 34.394 49.700 99.012 1.00 31.79 179 THR A N 1
ATOM 1321 C CA . THR A 1 179 ? 35.565 49.180 98.316 1.00 31.28 179 THR A CA 1
ATOM 1322 C C . THR A 1 179 ? 35.323 49.105 96.813 1.00 31.49 179 THR A C 1
ATOM 1323 O O . THR A 1 179 ? 34.179 49.002 96.359 1.00 31.05 179 THR A O 1
ATOM 1327 N N . ALA A 1 180 ? 36.413 49.153 96.054 1.00 31.84 180 ALA A N 1
ATOM 1328 C CA . ALA A 1 180 ? 36.394 48.998 94.604 1.00 32.17 180 ALA A CA 1
ATOM 1329 C C . ALA A 1 180 ? 36.374 47.524 94.199 1.00 32.65 180 ALA A C 1
ATOM 1330 O O . ALA A 1 180 ? 36.060 47.185 93.049 1.00 32.44 180 ALA A O 1
ATOM 1332 N N . GLU A 1 181 ? 36.723 46.651 95.148 1.00 32.69 181 GLU A N 1
ATOM 1333 C CA . GLU A 1 181 ? 36.640 45.199 94.966 1.00 32.50 181 GLU A CA 1
ATOM 1334 C C . GLU A 1 181 ? 36.719 44.481 96.311 1.00 32.14 181 GLU A C 1
ATOM 1335 O O . GLU A 1 181 ? 37.454 44.911 97.213 1.00 32.41 181 GLU A O 1
ATOM 1341 N N . HIS A 1 182 ? 35.967 43.393 96.440 1.00 31.47 182 HIS A N 1
ATOM 1342 C CA . HIS A 1 182 ? 35.977 42.573 97.652 1.00 31.09 182 HIS A CA 1
ATOM 1343 C C . HIS A 1 182 ? 37.320 41.880 97.849 1.00 31.09 182 HIS A C 1
ATOM 1344 O O . HIS A 1 182 ? 37.928 41.415 96.881 1.00 30.86 182 HIS A O 1
ATOM 1351 N N . SER A 1 183 ? 37.782 41.831 99.102 1.00 30.86 183 SER A N 1
ATOM 1352 C CA . SER A 1 183 ? 38.954 41.026 99.458 1.00 30.53 183 SER A CA 1
ATOM 1353 C C . SER A 1 183 ? 38.583 39.548 99.465 1.00 30.19 183 SER A C 1
ATOM 1354 O O . SER A 1 183 ? 37.393 39.206 99.455 1.00 29.81 183 SER A O 1
ATOM 1357 N N . ALA A 1 184 ? 39.594 38.676 99.482 1.00 29.70 184 ALA A N 1
ATOM 1358 C CA . ALA A 1 184 ? 39.371 37.237 99.692 1.00 29.58 184 ALA A CA 1
ATOM 1359 C C . ALA A 1 184 ? 38.553 36.970 100.952 1.00 29.53 184 ALA A C 1
ATOM 1360 O O . ALA A 1 184 ? 37.721 36.064 100.974 1.00 30.03 184 ALA A O 1
ATOM 1362 N N . MET A 1 185 ? 38.786 37.769 101.992 1.00 29.71 185 MET A N 1
ATOM 1363 C CA . MET A 1 185 ? 38.075 37.618 103.266 1.00 30.21 185 MET A CA 1
ATOM 1364 C C . MET A 1 185 ? 36.568 37.860 103.135 1.00 29.53 185 MET A C 1
ATOM 1365 O O . MET A 1 185 ? 35.769 37.068 103.617 1.00 29.67 185 MET A O 1
ATOM 1370 N N . GLN A 1 186 ? 36.200 38.953 102.474 1.00 29.17 186 GLN A N 1
ATOM 1371 C CA . GLN A 1 186 ? 34.803 39.288 102.197 1.00 28.59 186 GLN A CA 1
ATOM 1372 C C . GLN A 1 186 ? 34.103 38.231 101.345 1.00 28.36 186 GLN A C 1
ATOM 1373 O O . GLN A 1 186 ? 32.975 37.829 101.636 1.00 28.31 186 GLN A O 1
ATOM 1379 N N . ILE A 1 187 ? 34.783 37.785 100.297 1.00 27.91 187 ILE A N 1
ATOM 1380 C CA . ILE A 1 187 ? 34.276 36.738 99.421 1.00 27.66 187 ILE A CA 1
ATOM 1381 C C . ILE A 1 187 ? 34.107 35.416 100.178 1.00 27.89 187 ILE A C 1
ATOM 1382 O O . ILE A 1 187 ? 33.123 34.712 99.974 1.00 27.94 187 ILE A O 1
ATOM 1387 N N . ALA A 1 188 ? 35.060 35.100 101.056 1.00 27.83 188 ALA A N 1
ATOM 1388 C CA . ALA A 1 188 ? 34.996 33.878 101.871 1.00 27.94 188 ALA A CA 1
ATOM 1389 C C . ALA A 1 188 ? 33.762 33.827 102.783 1.00 28.15 188 ALA A C 1
ATOM 1390 O O . ALA A 1 188 ? 33.098 32.793 102.861 1.00 28.29 188 ALA A O 1
ATOM 1392 N N . PHE A 1 189 ? 33.455 34.930 103.469 1.00 28.16 189 PHE A N 1
ATOM 1393 C CA . PHE A 1 189 ? 32.241 34.990 104.287 1.00 29.00 189 PHE A CA 1
ATOM 1394 C C . PHE A 1 189 ? 30.978 34.758 103.454 1.00 29.40 189 PHE A C 1
ATOM 1395 O O . PHE A 1 189 ? 30.068 34.050 103.892 1.00 30.06 189 PHE A O 1
ATOM 1403 N N . ASN A 1 190 ? 30.922 35.352 102.260 1.00 29.59 190 ASN A N 1
ATOM 1404 C CA . ASN A 1 190 ? 29.768 35.176 101.362 1.00 29.83 190 ASN A CA 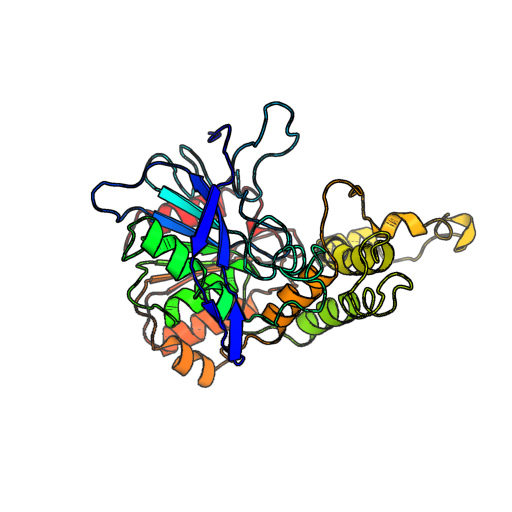1
ATOM 1405 C C . ASN A 1 190 ? 29.685 33.771 100.795 1.00 29.89 190 ASN A C 1
ATOM 1406 O O . ASN A 1 190 ? 28.601 33.197 100.692 1.00 30.10 190 ASN A O 1
ATOM 1411 N N . GLU A 1 191 ? 30.841 33.223 100.435 1.00 30.21 191 GLU A N 1
ATOM 1412 C CA . GLU A 1 191 ? 30.922 31.858 99.929 1.00 30.98 191 GLU A CA 1
ATOM 1413 C C . GLU A 1 191 ? 30.432 30.824 100.958 1.00 30.54 191 GLU A C 1
ATOM 1414 O O . GLU A 1 191 ? 29.675 29.922 100.622 1.00 30.68 191 GLU A O 1
ATOM 1420 N N . VAL A 1 192 ? 30.852 30.973 102.211 1.00 30.79 192 VAL A N 1
ATOM 1421 C CA . VAL A 1 192 ? 30.344 30.129 103.305 1.00 30.52 192 VAL A CA 1
ATOM 1422 C C . VAL A 1 192 ? 28.813 30.239 103.435 1.00 30.13 192 VAL A C 1
ATOM 1423 O O . VAL A 1 192 ? 28.118 29.225 103.556 1.00 29.79 192 VAL A O 1
ATOM 1427 N N . GLY A 1 193 ? 28.294 31.469 103.389 1.00 29.76 193 GLY A N 1
ATOM 1428 C CA . GLY A 1 193 ? 26.845 31.689 103.421 1.00 29.02 193 GLY A CA 1
ATOM 1429 C C . GLY A 1 193 ? 26.119 31.008 102.270 1.00 28.80 193 GLY A C 1
ATOM 1430 O O . GLY A 1 193 ? 25.086 30.360 102.465 1.00 28.89 193 GLY A O 1
ATOM 1431 N N . ARG A 1 194 ? 26.666 31.150 101.065 1.00 28.40 194 ARG A N 1
ATOM 1432 C CA . ARG A 1 194 ? 26.081 30.550 99.866 1.00 28.27 194 ARG A CA 1
ATOM 1433 C C . ARG A 1 194 ? 26.094 29.014 99.940 1.00 28.48 194 ARG A C 1
ATOM 1434 O O . ARG A 1 194 ? 25.138 28.356 99.539 1.00 27.67 194 ARG A O 1
ATOM 1442 N N . GLN A 1 195 ? 27.180 28.452 100.463 1.00 28.80 195 GLN A N 1
ATOM 1443 C CA A GLN A 1 195 ? 27.309 27.009 100.621 0.50 29.33 195 GLN A CA 1
ATOM 1444 C CA B GLN A 1 195 ? 27.275 26.999 100.588 0.50 29.44 195 GLN A CA 1
ATOM 1445 C C . GLN A 1 195 ? 26.359 26.459 101.680 1.00 29.58 195 GLN A C 1
ATOM 1446 O O . GLN A 1 195 ? 25.894 25.334 101.573 1.00 29.89 195 GLN A O 1
ATOM 1457 N N . ALA A 1 196 ? 26.087 27.267 102.709 1.00 30.02 196 ALA A N 1
ATOM 1458 C CA . ALA A 1 196 ? 25.128 26.896 103.755 1.00 30.90 196 ALA A CA 1
ATOM 1459 C C . ALA A 1 196 ? 23.727 26.725 103.174 1.00 31.60 196 ALA A C 1
ATOM 1460 O O . ALA A 1 196 ? 22.989 25.801 103.552 1.00 31.71 196 ALA A O 1
ATOM 1462 N N . ILE A 1 197 ? 23.372 27.614 102.243 1.00 32.19 197 ILE A N 1
ATOM 1463 C CA . ILE A 1 197 ? 22.093 27.539 101.536 1.00 32.34 197 ILE A CA 1
ATOM 1464 C C . ILE A 1 197 ? 22.088 26.344 100.577 1.00 33.44 197 ILE A C 1
ATOM 1465 O O . ILE A 1 197 ? 21.118 25.569 100.542 1.00 33.33 197 ILE A O 1
ATOM 1470 N N . LEU A 1 198 ? 23.169 26.199 99.806 1.00 33.98 198 LEU A N 1
ATOM 1471 C CA . LEU A 1 198 ? 23.274 25.129 98.806 1.00 35.07 198 LEU A CA 1
ATOM 1472 C C . LEU A 1 198 ? 23.178 23.731 99.406 1.00 35.14 198 LEU A C 1
ATOM 1473 O O . LEU A 1 198 ? 22.623 22.833 98.775 1.00 35.75 198 LEU A O 1
ATOM 1478 N N . SER A 1 199 ? 23.700 23.563 100.622 1.00 35.43 199 SER A N 1
ATOM 1479 C CA A SER A 1 199 ? 23.734 22.273 101.312 0.50 35.40 199 SER A CA 1
ATOM 1480 C CA B SER A 1 199 ? 23.699 22.249 101.254 0.50 35.32 199 SER A CA 1
ATOM 1481 C C . SER A 1 199 ? 22.523 22.034 102.213 1.00 35.29 199 SER A C 1
ATOM 1482 O O . SER A 1 199 ? 22.382 20.967 102.805 1.00 35.07 199 SER A O 1
ATOM 1487 N N . ASP A 1 200 ? 21.657 23.038 102.330 1.00 35.26 200 ASP A N 1
ATOM 1488 C CA . ASP A 1 200 ? 20.424 22.901 103.105 1.00 35.30 200 ASP A CA 1
ATOM 1489 C C . ASP A 1 200 ? 19.517 21.915 102.356 1.00 35.71 200 ASP A C 1
ATOM 1490 O O . ASP A 1 200 ? 19.375 22.027 101.144 1.00 35.81 200 ASP A O 1
ATOM 1495 N N . PRO A 1 201 ? 18.925 20.936 103.075 1.00 36.13 201 PRO A N 1
ATOM 1496 C CA . PRO A 1 201 ? 18.017 19.938 102.485 1.00 36.43 201 PRO A CA 1
ATOM 1497 C C . PRO A 1 201 ? 16.814 20.509 101.726 1.00 36.58 201 PRO A C 1
ATOM 1498 O O . PRO A 1 201 ? 16.320 19.856 100.811 1.00 36.67 201 PRO A O 1
ATOM 1502 N N . ASN A 1 202 ? 16.351 21.702 102.106 1.00 36.72 202 ASN A N 1
ATOM 1503 C CA . ASN A 1 202 ? 15.209 22.352 101.454 1.00 36.94 202 ASN A CA 1
ATOM 1504 C C . ASN A 1 202 ? 15.553 23.187 100.210 1.00 37.04 202 ASN A C 1
ATOM 1505 O O . ASN A 1 202 ? 14.669 23.838 99.639 1.00 36.92 202 ASN A O 1
ATOM 1510 N N . TRP A 1 203 ? 16.822 23.183 99.802 1.00 37.07 203 TRP A N 1
ATOM 1511 C CA . TRP A 1 203 ? 17.294 24.064 98.718 1.00 37.30 203 TRP A CA 1
ATOM 1512 C C . TRP A 1 203 ? 16.686 23.717 97.355 1.00 37.72 203 TRP A C 1
ATOM 1513 O O . TRP A 1 203 ? 16.279 24.617 96.601 1.00 37.16 203 TRP A O 1
ATOM 1524 N N . LYS A 1 204 ? 16.624 22.417 97.052 1.00 37.88 204 LYS A N 1
ATOM 1525 C CA . LYS A 1 204 ? 15.877 21.920 95.892 1.00 38.49 204 LYS A CA 1
ATOM 1526 C C . LYS A 1 204 ? 16.290 22.622 94.601 1.00 37.75 204 LYS A C 1
ATOM 1527 O O . LYS A 1 204 ? 15.432 23.082 93.847 1.00 38.20 204 LYS A O 1
ATOM 1533 N N . ASN A 1 205 ? 17.597 22.694 94.358 1.00 37.61 205 ASN A N 1
ATOM 1534 C CA . ASN A 1 205 ? 18.171 23.408 93.212 1.00 37.29 205 ASN A CA 1
ATOM 1535 C C . ASN A 1 205 ? 17.728 24.875 93.074 1.00 36.65 205 ASN A C 1
ATOM 1536 O O . ASN A 1 205 ? 17.864 25.467 92.002 1.00 35.94 205 ASN A O 1
ATOM 1541 N N . GLY A 1 206 ? 17.207 25.445 94.163 1.00 36.38 206 GLY A N 1
ATOM 1542 C CA . GLY A 1 206 ? 16.701 26.819 94.185 1.00 36.45 206 GLY A CA 1
ATOM 1543 C C . GLY A 1 206 ? 15.237 26.967 93.798 1.00 36.90 206 GLY A C 1
ATOM 1544 O O . GLY A 1 206 ? 14.707 28.079 93.781 1.00 36.34 206 GLY A O 1
ATOM 1545 N N . LEU A 1 207 ? 14.591 25.844 93.483 1.00 37.39 207 LEU A N 1
ATOM 1546 C CA . LEU A 1 207 ? 13.181 25.825 93.096 1.00 38.34 207 LEU A CA 1
ATOM 1547 C C . LEU A 1 207 ? 12.276 25.422 94.261 1.00 38.87 207 LEU A C 1
ATOM 1548 O O . LEU A 1 207 ? 11.213 24.829 94.063 1.00 39.30 207 LEU A O 1
ATOM 1553 N N . TYR A 1 208 ? 12.711 25.757 95.472 1.00 39.50 208 TYR A N 1
ATOM 1554 C CA . TYR A 1 208 ? 11.885 25.643 96.664 1.00 40.19 208 TYR A CA 1
ATOM 1555 C C . TYR A 1 208 ? 10.705 26.608 96.549 1.00 41.55 208 TYR A C 1
ATOM 1556 O O . TYR A 1 208 ? 10.798 27.622 95.864 1.00 42.19 208 TYR A O 1
ATOM 1565 N N . ASP A 1 209 ? 9.593 26.291 97.203 1.00 43.29 209 ASP A N 1
ATOM 1566 C CA . ASP A 1 209 ? 8.454 27.214 97.269 1.00 44.77 209 ASP A CA 1
ATOM 1567 C C . ASP A 1 209 ? 7.649 26.995 98.547 1.00 45.31 209 ASP A C 1
ATOM 1568 O O . ASP A 1 209 ? 7.430 27.933 99.312 1.00 45.63 209 ASP A O 1
ATOM 1573 N N . GLU A 1 210 ? 7.222 25.757 98.782 1.00 45.96 210 GLU A N 1
ATOM 1574 C CA . GLU A 1 210 ? 6.490 25.419 100.009 1.00 46.69 210 GLU A CA 1
ATOM 1575 C C . GLU A 1 210 ? 7.379 25.514 101.256 1.00 46.03 210 GLU A C 1
ATOM 1576 O O . GLU A 1 210 ? 6.952 26.026 102.306 1.00 46.66 210 GLU A O 1
ATOM 1582 N N . ASN A 1 211 ? 8.610 25.021 101.120 1.00 44.85 211 ASN A N 1
ATOM 1583 C CA A ASN A 1 211 ? 9.551 24.868 102.231 0.50 44.01 211 ASN A CA 1
ATOM 1584 C CA B ASN A 1 211 ? 9.537 24.990 102.243 0.50 44.21 211 ASN A CA 1
ATOM 1585 C C . ASN A 1 211 ? 10.947 25.402 101.851 1.00 43.40 211 ASN A C 1
ATOM 1586 O O . ASN A 1 211 ? 11.705 24.685 101.201 1.00 43.73 211 ASN A O 1
ATOM 1595 N N . SER A 1 212 ? 11.273 26.622 102.255 1.00 42.17 212 SER A N 1
ATOM 1596 C CA . SER A 1 212 ? 12.541 27.254 101.915 1.00 40.56 212 SER A CA 1
ATOM 1597 C C . SER A 1 212 ? 13.700 26.751 102.792 1.00 39.41 212 SER A C 1
ATOM 1598 O O . SER A 1 212 ? 13.461 26.188 103.868 1.00 38.96 212 SER A O 1
ATOM 1601 N N . PRO A 1 213 ? 14.958 26.935 102.326 1.00 37.97 213 PRO A N 1
ATOM 1602 C CA . PRO A 1 213 ? 16.130 26.617 103.147 1.00 37.23 213 PRO A CA 1
ATOM 1603 C C . PRO A 1 213 ? 16.357 27.659 104.262 1.00 36.55 213 PRO A C 1
ATOM 1604 O O . PRO A 1 213 ? 17.337 28.410 104.237 1.00 35.95 213 PRO A O 1
ATOM 1608 N N . ARG A 1 214 ? 15.439 27.683 105.224 1.00 36.38 214 ARG A N 1
ATOM 1609 C CA . ARG A 1 214 ? 15.465 28.616 106.350 1.00 36.62 214 ARG A CA 1
ATOM 1610 C C . ARG A 1 214 ? 16.728 28.496 107.187 1.00 36.31 214 ARG A C 1
ATOM 1611 O O . ARG A 1 214 ? 17.290 29.498 107.596 1.00 36.56 214 ARG A O 1
ATOM 1619 N N . LYS A 1 215 ? 17.154 27.265 107.450 1.00 36.38 215 LYS A N 1
ATOM 1620 C CA . LYS A 1 215 ? 18.366 27.008 108.219 1.00 36.51 215 LYS A CA 1
ATOM 1621 C C . LYS A 1 215 ? 19.615 27.513 107.508 1.00 35.91 215 LYS A C 1
ATOM 1622 O O . LYS A 1 215 ? 20.438 28.194 108.116 1.00 35.87 215 LYS A O 1
ATOM 1628 N N . GLY A 1 216 ? 19.756 27.176 106.227 1.00 35.22 216 GLY A N 1
ATOM 1629 C CA . GLY A 1 216 ? 20.903 27.628 105.440 1.00 34.04 216 GLY A CA 1
ATOM 1630 C C . GLY A 1 216 ? 21.019 29.136 105.387 1.00 33.33 216 GLY A C 1
ATOM 1631 O O . GLY A 1 216 ? 22.105 29.693 105.566 1.00 33.28 216 GLY A O 1
ATOM 1632 N N . LEU A 1 217 ? 19.894 29.802 105.148 1.00 32.85 217 LEU A N 1
ATOM 1633 C CA . LEU A 1 217 ? 19.855 31.263 105.058 1.00 32.77 217 LEU A CA 1
ATOM 1634 C C . LEU A 1 217 ? 20.103 31.915 106.419 1.00 33.19 217 LEU A C 1
ATOM 1635 O O . LEU A 1 217 ? 20.727 32.979 106.499 1.00 33.50 217 LEU A O 1
ATOM 1640 N N . ALA A 1 218 ? 19.610 31.280 107.481 1.00 33.76 218 ALA A N 1
ATOM 1641 C CA . ALA A 1 218 ? 19.859 31.740 108.855 1.00 34.44 218 ALA A CA 1
ATOM 1642 C C . ALA A 1 218 ? 21.360 31.765 109.119 1.00 35.10 218 ALA A C 1
ATOM 1643 O O . ALA A 1 218 ? 21.902 32.744 109.638 1.00 35.59 218 ALA A O 1
ATOM 1645 N N . LEU A 1 219 ? 22.032 30.690 108.727 1.00 35.67 219 LEU A N 1
ATOM 1646 C CA . LEU A 1 219 ? 23.480 30.622 108.798 1.00 36.72 219 LEU A CA 1
ATOM 1647 C C . LEU A 1 219 ? 24.155 31.704 107.947 1.00 37.27 219 LEU A C 1
ATOM 1648 O O . LEU A 1 219 ? 25.049 32.409 108.428 1.00 37.38 219 LEU A O 1
ATOM 1653 N N . ALA A 1 220 ? 23.718 31.836 106.694 1.00 37.73 220 ALA A N 1
ATOM 1654 C CA . ALA A 1 220 ? 24.253 32.843 105.774 1.00 38.76 220 ALA A CA 1
ATOM 1655 C C . ALA A 1 220 ? 24.175 34.255 106.350 1.00 39.66 220 ALA A C 1
ATOM 1656 O O . ALA A 1 220 ? 25.105 35.042 106.196 1.00 40.06 220 ALA A O 1
ATOM 1658 N N . ARG A 1 221 ? 23.073 34.553 107.032 1.00 41.00 221 ARG A N 1
ATOM 1659 C CA . ARG A 1 221 ? 22.806 35.893 107.555 1.00 42.66 221 ARG A CA 1
ATOM 1660 C C . ARG A 1 221 ? 23.424 36.141 108.932 1.00 43.43 221 ARG A C 1
ATOM 1661 O O . ARG A 1 221 ? 23.723 37.280 109.299 1.00 43.18 221 ARG A O 1
ATOM 1669 N N . MET A 1 222 ? 23.607 35.060 109.687 1.00 44.81 222 MET A N 1
ATOM 1670 C CA . MET A 1 222 ? 24.212 35.115 111.013 1.00 45.98 222 MET A CA 1
ATOM 1671 C C . MET A 1 222 ? 25.608 35.694 110.914 1.00 45.68 222 MET A C 1
ATOM 1672 O O . MET A 1 222 ? 26.070 36.403 111.814 1.00 45.36 222 MET A O 1
ATOM 1677 N N . VAL A 1 223 ? 26.263 35.381 109.800 1.00 45.85 223 VAL A N 1
ATOM 1678 C CA . VAL A 1 223 ? 27.566 35.918 109.467 1.00 46.39 223 VAL A CA 1
ATOM 1679 C C . VAL A 1 223 ? 27.585 37.438 109.657 1.00 47.03 223 VAL A C 1
ATOM 1680 O O . VAL A 1 223 ? 28.507 37.968 110.266 1.00 47.28 223 VAL A O 1
ATOM 1684 N N . GLY A 1 224 ? 26.556 38.127 109.164 1.00 47.68 224 GLY A N 1
ATOM 1685 C CA . GLY A 1 224 ? 26.450 39.580 109.317 1.00 48.77 224 GLY A CA 1
ATOM 1686 C C . GLY A 1 224 ? 26.247 40.053 110.747 1.00 49.68 224 GLY A C 1
ATOM 1687 O O . GLY A 1 224 ? 26.617 41.173 111.088 1.00 50.56 224 GLY A O 1
ATOM 1688 N N . HIS A 1 225 ? 25.649 39.210 111.584 1.00 50.27 225 HIS A N 1
ATOM 1689 C CA . HIS A 1 225 ? 25.476 39.524 113.004 1.00 50.88 225 HIS A CA 1
ATOM 1690 C C . HIS A 1 225 ? 26.751 39.252 113.827 1.00 51.19 225 HIS A C 1
ATOM 1691 O O . HIS A 1 225 ? 27.089 40.031 114.714 1.00 51.28 225 HIS A O 1
ATOM 1698 N N . ILE A 1 226 ? 27.442 38.146 113.531 1.00 51.50 226 ILE A N 1
ATOM 1699 C CA . ILE A 1 226 ? 28.688 37.766 114.220 1.00 51.51 226 ILE A CA 1
ATOM 1700 C C . ILE A 1 226 ? 29.819 38.730 113.899 1.00 51.40 226 ILE A C 1
ATOM 1701 O O . ILE A 1 226 ? 30.591 39.109 114.780 1.00 51.91 226 ILE A O 1
ATOM 1706 N N . THR A 1 227 ? 29.914 39.119 112.633 1.00 51.16 227 THR A N 1
ATOM 1707 C CA . THR A 1 227 ? 30.934 40.061 112.182 1.00 50.81 227 THR A CA 1
ATOM 1708 C C . THR A 1 227 ? 30.708 41.502 112.677 1.00 50.32 227 THR A C 1
ATOM 1709 O O . THR A 1 227 ? 31.540 42.376 112.426 1.00 50.75 227 THR A O 1
ATOM 1713 N N . TYR A 1 228 ? 29.606 41.747 113.388 1.00 49.48 228 TYR A N 1
ATOM 1714 C CA . TYR A 1 228 ? 29.250 43.112 113.840 1.00 48.57 228 TYR A CA 1
ATOM 1715 C C . TYR A 1 228 ? 30.112 43.646 114.992 1.00 48.05 228 TYR A C 1
ATOM 1716 O O . TYR A 1 228 ? 30.191 44.859 115.212 1.00 48.16 228 TYR A O 1
ATOM 1725 N N . LEU A 1 229 ? 30.745 42.745 115.733 1.00 47.13 229 LEU A N 1
ATOM 1726 C CA . LEU A 1 229 ? 31.586 43.151 116.852 1.00 46.05 229 LEU A CA 1
ATOM 1727 C C . LEU A 1 229 ? 32.977 43.561 116.367 1.00 45.38 229 LEU A C 1
ATOM 1728 O O . LEU A 1 229 ? 33.560 42.901 115.504 1.00 45.07 229 LEU A O 1
ATOM 1733 N N . SER A 1 230 ? 33.493 44.664 116.910 1.00 44.71 230 SER A N 1
ATOM 1734 C CA . SER A 1 230 ? 34.856 45.110 116.606 1.00 44.27 230 SER A CA 1
ATOM 1735 C C . SER A 1 230 ? 35.867 44.144 117.226 1.00 43.68 230 SER A C 1
ATOM 1736 O O . SER A 1 230 ? 35.482 43.269 118.003 1.00 43.34 230 SER A O 1
ATOM 1739 N N . ASP A 1 231 ? 37.145 44.294 116.879 1.00 43.17 231 ASP A N 1
ATOM 1740 C CA . ASP A 1 231 ? 38.208 43.475 117.481 1.00 43.16 231 ASP A CA 1
ATOM 1741 C C . ASP A 1 231 ? 38.194 43.530 119.009 1.00 43.12 231 ASP A C 1
ATOM 1742 O O . ASP A 1 231 ? 38.357 42.502 119.663 1.00 43.04 231 ASP A O 1
ATOM 1747 N N . ASP A 1 232 ? 37.993 44.730 119.562 1.00 43.21 232 ASP A N 1
ATOM 1748 C CA . ASP A 1 232 ? 37.980 44.952 121.013 1.00 43.36 232 ASP A CA 1
ATOM 1749 C C . ASP A 1 232 ? 36.748 44.368 121.697 1.00 43.28 232 ASP A C 1
ATOM 1750 O O . ASP A 1 232 ? 36.857 43.772 122.769 1.00 43.08 232 ASP A O 1
ATOM 1755 N N . LYS A 1 233 ? 35.579 44.544 121.082 1.00 43.22 233 LYS A N 1
ATOM 1756 C CA . LYS A 1 233 ? 34.333 44.051 121.674 1.00 43.34 233 LYS A CA 1
ATOM 1757 C C . LYS A 1 233 ? 34.168 42.534 121.559 1.00 42.96 233 LYS A C 1
ATOM 1758 O O . LYS A 1 233 ? 33.475 41.911 122.376 1.00 42.83 233 LYS A O 1
ATOM 1764 N N . MET A 1 234 ? 34.805 41.954 120.545 1.00 42.65 234 MET A N 1
ATOM 1765 C CA . MET A 1 234 ? 34.835 40.502 120.363 1.00 42.22 234 MET A CA 1
ATOM 1766 C C . MET A 1 234 ? 35.778 39.854 121.383 1.00 41.89 234 MET A C 1
ATOM 1767 O O . MET A 1 234 ? 35.473 38.801 121.939 1.00 41.80 234 MET A O 1
ATOM 1772 N N . ARG A 1 235 ? 36.921 40.496 121.618 1.00 41.90 235 ARG A N 1
ATOM 1773 C CA . ARG A 1 235 ? 37.882 40.044 122.623 1.00 41.94 235 ARG A CA 1
ATOM 1774 C C . ARG A 1 235 ? 37.306 40.177 124.036 1.00 42.62 235 ARG A C 1
ATOM 1775 O O . ARG A 1 235 ? 37.541 39.322 124.895 1.00 42.60 235 ARG A O 1
ATOM 1783 N N . GLU A 1 236 ? 36.532 41.237 124.257 1.00 43.00 236 GLU A N 1
ATOM 1784 C CA . GLU A 1 236 ? 35.840 41.437 125.516 1.00 43.57 236 GLU A CA 1
ATOM 1785 C C . GLU A 1 236 ? 34.862 40.296 125.779 1.00 43.18 236 GLU A C 1
ATOM 1786 O O . GLU A 1 236 ? 34.827 39.747 126.884 1.00 43.28 236 GLU A O 1
ATOM 1792 N N . LYS A 1 237 ? 34.091 39.928 124.754 1.00 42.57 237 LYS A N 1
ATOM 1793 C CA . LYS A 1 237 ? 33.196 38.780 124.829 1.00 41.95 237 LYS A CA 1
ATOM 1794 C C . LYS A 1 237 ? 33.942 37.459 125.097 1.00 41.11 237 LYS A C 1
ATOM 1795 O O . LYS A 1 237 ? 33.473 36.635 125.871 1.00 41.02 237 LYS A O 1
ATOM 1801 N N . PHE A 1 238 ? 35.091 37.262 124.455 1.00 40.21 238 PHE A N 1
ATOM 1802 C CA . PHE A 1 238 ? 35.804 35.983 124.553 1.00 39.80 238 PHE A CA 1
ATOM 1803 C C . PHE A 1 238 ? 36.827 35.890 125.702 1.00 40.05 238 PHE A C 1
ATOM 1804 O O . PHE A 1 238 ? 37.107 34.795 126.202 1.00 40.26 238 PHE A O 1
ATOM 1812 N N . GLY A 1 239 ? 37.354 37.035 126.132 1.00 39.96 239 GLY A N 1
ATOM 1813 C CA . GLY A 1 239 ? 38.261 37.084 127.282 1.00 39.80 239 GLY A CA 1
ATOM 1814 C C . GLY A 1 239 ? 39.556 36.332 127.042 1.00 39.65 239 GLY A C 1
ATOM 1815 O O . GLY A 1 239 ? 40.027 36.241 125.906 1.00 39.39 239 GLY A O 1
ATOM 1816 N N . ARG A 1 240 ? 40.122 35.790 128.120 1.00 39.72 240 ARG A N 1
ATOM 1817 C CA . ARG A 1 240 ? 41.417 35.099 128.074 1.00 39.65 240 ARG A CA 1
ATOM 1818 C C . ARG A 1 240 ? 41.291 33.615 128.445 1.00 39.60 240 ARG A C 1
ATOM 1819 O O . ARG A 1 240 ? 42.294 32.892 128.507 1.00 39.16 240 ARG A O 1
ATOM 1827 N N . ASN A 1 241 ? 40.057 33.172 128.681 1.00 39.55 241 ASN A N 1
ATOM 1828 C CA . ASN A 1 241 ? 39.771 31.803 129.106 1.00 40.04 241 ASN A CA 1
ATOM 1829 C C . ASN A 1 241 ? 38.488 31.260 128.483 1.00 39.69 241 ASN A C 1
ATOM 1830 O O . ASN A 1 241 ? 37.536 32.012 128.305 1.00 39.88 241 ASN A O 1
ATOM 1835 N N . PRO A 1 242 ? 38.466 29.955 128.143 1.00 39.56 242 PRO A N 1
ATOM 1836 C CA . PRO A 1 242 ? 37.248 29.285 127.678 1.00 39.37 242 PRO A CA 1
ATOM 1837 C C . PRO A 1 242 ? 36.289 29.025 128.845 1.00 39.23 242 PRO A C 1
ATOM 1838 O O . PRO A 1 242 ? 36.666 29.265 129.992 1.00 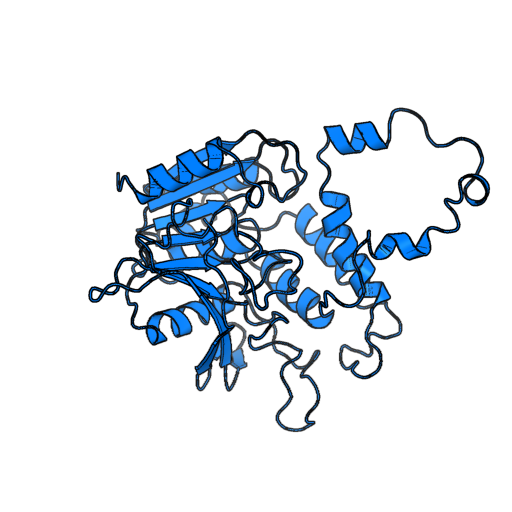39.41 242 PRO A O 1
ATOM 1842 N N . PRO A 1 243 ? 35.052 28.562 128.567 1.00 39.07 243 PRO A N 1
ATOM 1843 C CA . PRO A 1 243 ? 34.081 28.362 129.654 1.00 38.97 243 PRO A CA 1
ATOM 1844 C C . PRO A 1 243 ? 34.443 27.259 130.654 1.00 39.04 243 PRO A C 1
ATOM 1845 O O . PRO A 1 243 ? 35.281 26.400 130.367 1.00 38.72 243 PRO A O 1
ATOM 1849 N N . 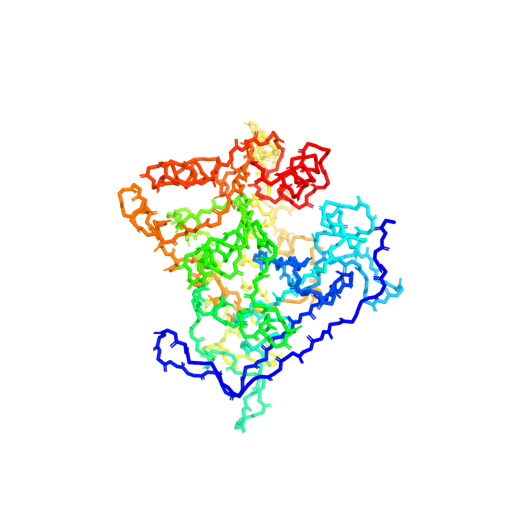ARG A 1 244 ? 33.793 27.300 131.819 1.00 38.99 244 ARG A N 1
ATOM 1850 C CA . ARG A 1 244 ? 33.877 26.230 132.808 1.00 39.12 244 ARG A CA 1
ATOM 1851 C C . ARG A 1 244 ? 33.013 25.078 132.315 1.00 39.02 244 ARG A C 1
ATOM 1852 O O . ARG A 1 244 ? 32.121 25.281 131.494 1.00 39.27 244 ARG A O 1
ATOM 1860 N N . GLY A 1 245 ? 33.281 23.871 132.796 1.00 38.84 245 GLY A N 1
ATOM 1861 C CA . GLY A 1 245 ? 32.472 22.708 132.428 1.00 38.83 245 GLY A CA 1
ATOM 1862 C C . GLY A 1 245 ? 32.683 22.173 131.017 1.00 38.89 245 GLY A C 1
ATOM 1863 O O . GLY A 1 245 ? 33.804 22.131 130.503 1.00 38.66 245 GLY A O 1
ATOM 1864 N N . ASN A 1 246 ? 31.584 21.753 130.400 1.00 39.17 246 ASN A N 1
ATOM 1865 C CA . ASN A 1 246 ? 31.604 21.121 129.084 1.00 39.31 246 ASN A CA 1
ATOM 1866 C C . ASN A 1 246 ? 30.520 21.694 128.168 1.00 39.59 246 ASN A C 1
ATOM 1867 O O . ASN A 1 246 ? 29.781 22.599 128.568 1.00 39.10 246 ASN A O 1
ATOM 1872 N N . ILE A 1 247 ? 30.421 21.164 126.949 1.00 40.23 247 ILE A N 1
ATOM 1873 C CA . ILE A 1 247 ? 29.439 21.651 125.970 1.00 41.07 247 ILE A CA 1
ATOM 1874 C C . ILE A 1 247 ? 27.989 21.480 126.465 1.00 42.24 247 ILE A C 1
ATOM 1875 O O . ILE A 1 247 ? 27.156 22.346 126.243 1.00 41.98 247 ILE A O 1
ATOM 1880 N N . LEU A 1 248 ? 27.717 20.380 127.163 1.00 44.23 248 LEU A N 1
ATOM 1881 C CA . LEU A 1 248 ? 26.396 20.115 127.745 1.00 46.30 248 LEU A CA 1
ATOM 1882 C C . LEU A 1 248 ? 26.055 21.006 128.941 1.00 47.98 248 LEU A C 1
ATOM 1883 O O . LEU A 1 248 ? 24.928 21.492 129.052 1.00 48.49 248 LEU A O 1
ATOM 1888 N N . SER A 1 249 ? 27.027 21.188 129.838 1.00 49.80 249 SER A N 1
ATOM 1889 C CA . SER A 1 249 ? 26.832 21.883 131.116 1.00 51.55 249 SER A CA 1
ATOM 1890 C C . SER A 1 249 ? 26.583 23.373 130.971 1.00 52.70 249 SER A C 1
ATOM 1891 O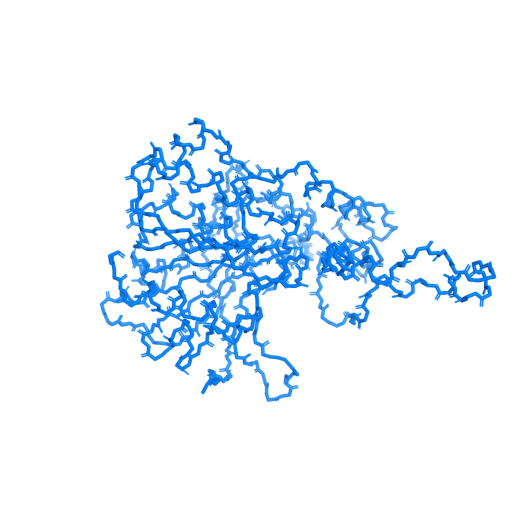 O . SER A 1 249 ? 25.743 23.935 131.672 1.00 53.15 249 SER A O 1
ATOM 1894 N N . THR A 1 250 ? 27.325 24.011 130.075 1.00 54.01 250 THR A N 1
ATOM 1895 C CA . THR A 1 250 ? 27.191 25.444 129.836 1.00 55.23 250 THR A CA 1
ATOM 1896 C C . THR A 1 250 ? 25.946 25.750 129.010 1.00 55.98 250 THR A C 1
ATOM 1897 O O . THR A 1 250 ? 25.682 26.913 128.675 1.00 56.31 250 THR A O 1
ATOM 1901 N N . ASP A 1 251 ? 25.191 24.698 128.691 1.00 56.82 251 ASP A N 1
ATOM 1902 C CA . ASP A 1 251 ? 24.041 24.773 127.788 1.00 57.49 251 ASP A CA 1
ATOM 1903 C C . ASP A 1 251 ? 24.482 25.233 126.401 1.00 57.89 251 ASP A C 1
ATOM 1904 O O . ASP A 1 251 ? 23.660 25.654 125.583 1.00 58.19 251 ASP A O 1
ATOM 1909 N N . PHE A 1 252 ? 25.791 25.143 126.156 1.00 58.30 252 PHE A N 1
ATOM 1910 C CA . PHE A 1 252 ? 26.378 25.403 124.844 1.00 58.65 252 PHE A CA 1
ATOM 1911 C C . PHE A 1 252 ? 25.796 24.431 123.816 1.00 58.90 252 PHE A C 1
ATOM 1912 O O . PHE A 1 252 ? 25.697 24.756 122.629 1.00 59.09 252 PHE A O 1
ATOM 1920 N N . ALA A 1 253 ? 25.409 23.246 124.296 1.00 59.01 253 ALA A N 1
ATOM 1921 C CA . ALA A 1 253 ? 24.805 22.194 123.478 1.00 58.91 253 ALA A CA 1
ATOM 1922 C C . ALA A 1 253 ? 23.470 22.607 122.865 1.00 58.81 253 ALA A C 1
ATOM 1923 O O . ALA A 1 253 ? 23.181 22.250 121.724 1.00 59.15 253 ALA A O 1
ATOM 1925 N N . VAL A 1 254 ? 22.668 23.358 123.620 0.50 58.59 254 VAL A N 1
ATOM 1926 C CA . VAL A 1 254 ? 21.351 23.816 123.159 0.50 58.32 254 VAL A CA 1
ATOM 1927 C C . VAL A 1 254 ? 21.464 25.194 122.488 0.50 58.17 254 VAL A C 1
ATOM 1928 O O . VAL A 1 254 ? 20.773 26.145 122.859 0.50 58.19 254 VAL A O 1
ATOM 1932 N N . GLY A 1 255 ? 22.337 25.292 121.490 0.50 57.97 255 GLY A N 1
ATOM 1933 C CA . GLY A 1 255 ? 22.597 26.567 120.835 0.50 57.74 255 GLY A CA 1
ATOM 1934 C C . GLY A 1 255 ? 22.112 26.660 119.402 0.50 57.61 255 GLY A C 1
ATOM 1935 O O . GLY A 1 255 ? 22.487 27.579 118.674 0.50 57.43 255 GLY A O 1
ATOM 1936 N N . SER A 1 256 ? 21.274 25.713 118.994 0.50 57.58 256 SER A N 1
ATOM 1937 C CA . SER A 1 256 ? 20.764 25.688 117.626 0.50 57.69 256 SER A CA 1
ATOM 1938 C C . SER A 1 256 ? 20.086 27.001 117.263 0.50 57.74 256 SER A C 1
ATOM 1939 O O . SER A 1 256 ? 20.362 27.576 116.215 0.50 57.71 256 SER A O 1
ATOM 1942 N N . TYR A 1 257 ? 19.205 27.469 118.143 0.50 57.90 257 TYR A N 1
ATOM 1943 C CA . TYR A 1 257 ? 18.391 28.660 117.891 0.50 58.21 257 TYR A CA 1
ATOM 1944 C C . TYR A 1 257 ? 19.209 29.930 117.633 0.50 58.10 257 TYR A C 1
ATOM 1945 O O . TYR A 1 257 ? 18.745 30.842 116.950 0.50 58.01 257 TYR A O 1
ATOM 1954 N N . LEU A 1 258 ? 20.421 29.978 118.185 1.00 58.10 258 LEU A N 1
ATOM 1955 C CA . LEU A 1 258 ? 21.307 31.144 118.078 1.00 57.99 258 LEU A CA 1
ATOM 1956 C C . LEU A 1 258 ? 21.730 31.465 116.638 1.00 57.73 258 LEU A C 1
ATOM 1957 O O . LEU A 1 258 ? 22.389 32.477 116.387 0.50 57.73 258 LEU A O 1
ATOM 1962 N N . ILE A 1 259 ? 21.343 30.593 115.704 1.00 57.65 259 ILE A N 1
ATOM 1963 C CA . ILE A 1 259 ? 21.571 30.786 114.266 1.00 57.38 259 ILE A CA 1
ATOM 1964 C C . ILE A 1 259 ? 20.759 31.970 113.703 1.00 57.44 259 ILE A C 1
ATOM 1965 O O . ILE A 1 259 ? 21.159 32.599 112.722 0.50 57.50 259 ILE A O 1
ATOM 1970 N N . TYR A 1 260 ? 19.631 32.275 114.341 0.50 57.38 260 TYR A N 1
ATOM 1971 C CA . TYR A 1 260 ? 18.769 33.373 113.911 0.50 57.34 260 TYR A CA 1
ATOM 1972 C C . TYR A 1 260 ? 19.203 34.692 114.550 0.50 57.35 260 TYR A C 1
ATOM 1973 O O . TYR A 1 260 ? 18.827 35.772 114.093 0.50 57.36 260 TYR A O 1
ATOM 1982 N N . GLN A 1 261 ? 19.990 34.594 115.617 0.50 57.36 261 GLN A N 1
ATOM 1983 C CA . GLN A 1 261 ? 20.585 35.771 116.245 0.50 57.43 261 GLN A CA 1
ATOM 1984 C C . GLN A 1 261 ? 19.537 36.787 116.698 0.50 57.57 261 GLN A C 1
ATOM 1985 O O . GLN A 1 261 ? 19.609 37.968 116.356 0.50 57.49 261 GLN A O 1
ATOM 1991 N N . GLY A 1 262 ? 18.565 36.320 117.476 0.50 57.76 262 GLY A N 1
ATOM 1992 C CA . GLY A 1 262 ? 17.527 37.192 118.012 0.50 57.97 262 GLY A CA 1
ATOM 1993 C C . GLY A 1 262 ? 16.465 37.577 117.000 0.50 58.18 262 GLY A C 1
ATOM 1994 O O . GLY A 1 262 ? 15.336 37.903 117.370 0.50 58.14 262 GLY A O 1
ATOM 1995 N N . GLU A 1 263 ? 16.822 37.538 115.719 0.50 58.38 263 GLU A N 1
ATOM 1996 C CA . GLU A 1 263 ? 15.894 37.923 114.655 0.50 58.62 263 GLU A CA 1
ATOM 1997 C C . GLU A 1 263 ? 14.818 36.862 114.409 0.50 58.79 263 GLU A C 1
ATOM 1998 O O . GLU A 1 263 ? 15.071 35.659 114.538 0.50 58.66 263 GLU A O 1
ATOM 2004 N N . SER A 1 264 ? 13.627 37.325 114.032 1.00 59.11 264 SER A N 1
ATOM 2005 C CA . SER A 1 264 ? 12.465 36.448 113.840 1.00 59.36 264 SER A CA 1
ATOM 2006 C C . SER A 1 264 ? 12.319 35.915 112.410 1.00 59.13 264 SER A C 1
ATOM 2007 O O . SER A 1 264 ? 13.072 36.297 111.510 0.50 59.12 264 SER A O 1
ATOM 2010 N N . PHE A 1 265 ? 11.336 35.034 112.223 1.00 58.89 265 PHE A N 1
ATOM 2011 C CA . PHE A 1 265 ? 11.030 34.437 110.922 1.00 58.55 265 PHE A CA 1
ATOM 2012 C C . PHE A 1 265 ? 10.187 35.371 110.040 1.00 58.22 265 PHE A C 1
ATOM 2013 O O . PHE A 1 265 ? 9.979 35.096 108.852 1.00 58.25 265 PHE A O 1
ATOM 2021 N N . VAL A 1 266 ? 9.699 36.463 110.632 1.00 57.69 266 VAL A N 1
ATOM 2022 C CA . VAL A 1 266 ? 8.788 37.394 109.948 1.00 57.03 266 VAL A CA 1
ATOM 2023 C C . VAL A 1 266 ? 9.532 38.453 109.118 1.00 56.33 266 VAL A C 1
ATOM 2024 O O . VAL A 1 266 ? 9.173 38.701 107.958 0.50 56.13 266 VAL A O 1
ATOM 2028 N N . ASP A 1 267 ? 10.554 39.072 109.712 1.00 55.17 267 ASP A N 1
ATOM 2029 C CA . ASP A 1 267 ? 11.497 39.886 108.949 1.00 54.02 267 ASP A CA 1
ATOM 2030 C C . ASP A 1 267 ? 12.146 38.941 107.936 1.00 52.76 267 ASP A C 1
ATOM 2031 O O . ASP A 1 267 ? 13.094 38.214 108.256 0.50 52.69 267 ASP A O 1
ATOM 2036 N N . ARG A 1 268 ? 11.603 38.943 106.721 1.00 51.01 268 ARG A N 1
ATOM 2037 C CA . ARG A 1 268 ? 11.879 37.879 105.764 1.00 49.13 268 ARG A CA 1
ATOM 2038 C C . ARG A 1 268 ? 12.875 38.199 104.661 1.00 47.50 268 ARG A C 1
ATOM 2039 O O . ARG A 1 268 ? 12.833 39.261 104.041 1.00 47.30 268 ARG A O 1
ATOM 2047 N N . PHE A 1 269 ? 13.762 37.239 104.432 1.00 44.96 269 PHE A N 1
ATOM 2048 C CA . PHE A 1 269 ? 14.767 37.322 103.399 1.00 42.55 269 PHE A CA 1
ATOM 2049 C C . PHE A 1 269 ? 14.671 36.053 102.569 1.00 40.26 269 PHE A C 1
ATOM 2050 O O . PHE A 1 269 ? 13.977 35.110 102.944 1.00 40.11 269 PHE A O 1
ATOM 2058 N N . ASP A 1 270 ? 15.355 36.038 101.436 1.00 37.37 270 ASP A N 1
ATOM 2059 C CA . ASP A 1 270 ? 15.256 34.936 100.510 1.00 34.61 270 ASP A CA 1
ATOM 2060 C C . ASP A 1 270 ? 16.637 34.402 100.180 1.00 33.10 270 ASP A C 1
ATOM 2061 O O . ASP A 1 270 ? 17.557 35.180 99.945 1.00 32.38 270 ASP A O 1
ATOM 2066 N N . ALA A 1 271 ? 16.760 33.072 100.146 1.00 31.75 271 ALA A N 1
ATOM 2067 C CA . ALA A 1 271 ? 18.044 32.376 99.917 1.00 30.42 271 ALA A CA 1
ATOM 2068 C C . ALA A 1 271 ? 18.622 32.600 98.525 1.00 29.46 271 ALA A C 1
ATOM 2069 O O . ALA A 1 271 ? 19.794 32.949 98.385 1.00 29.72 271 ALA A O 1
ATOM 2071 N N . ASN A 1 272 ? 17.803 32.413 97.497 1.00 28.51 272 ASN A N 1
ATOM 2072 C CA . ASN A 1 272 ? 18.202 32.759 96.135 1.00 27.84 272 ASN A CA 1
ATOM 2073 C C . ASN A 1 272 ? 18.716 34.208 96.047 1.00 27.57 272 ASN A C 1
ATOM 2074 O O . ASN A 1 272 ? 19.799 34.465 95.508 1.00 27.00 272 ASN A O 1
ATOM 2079 N N . SER A 1 273 ? 17.947 35.145 96.606 1.00 27.22 273 SER A N 1
ATOM 2080 C CA . SER A 1 273 ? 18.300 36.567 96.537 1.00 27.06 273 SER A CA 1
ATOM 2081 C C . SER A 1 273 ? 19.655 36.837 97.186 1.00 26.72 273 SER A C 1
ATOM 2082 O O . SER A 1 273 ? 20.488 37.576 96.632 1.00 26.65 273 SER A O 1
ATOM 2085 N N . TYR A 1 274 ? 19.877 36.231 98.356 1.00 26.58 274 TYR A N 1
ATOM 2086 C CA . TYR A 1 274 ? 21.187 36.273 99.006 1.00 26.37 274 TYR A CA 1
ATOM 2087 C C . TYR A 1 274 ? 22.291 35.798 98.070 1.00 25.73 274 TYR A C 1
ATOM 2088 O O . TYR A 1 274 ? 23.336 36.430 97.966 1.00 26.02 274 TYR A O 1
ATOM 2097 N N . ILE A 1 275 ? 22.068 34.675 97.395 1.00 25.43 275 ILE A N 1
ATOM 2098 C CA . ILE A 1 275 ? 23.037 34.186 96.420 1.00 25.31 275 ILE A CA 1
ATOM 2099 C C . ILE A 1 275 ? 23.239 35.202 95.285 1.00 25.13 275 ILE A C 1
ATOM 2100 O O . ILE A 1 275 ? 24.367 35.541 94.965 1.00 25.39 275 ILE A O 1
ATOM 2105 N N . TYR A 1 276 ? 22.146 35.701 94.710 1.00 24.89 276 TYR A N 1
ATOM 2106 C CA . TYR A 1 276 ? 22.227 36.671 93.601 1.00 25.41 276 TYR A CA 1
ATOM 2107 C C . TYR A 1 276 ? 22.967 37.964 93.968 1.00 24.93 276 TYR A C 1
ATOM 2108 O O . TYR A 1 276 ? 23.860 38.398 93.245 1.00 25.28 276 TYR A O 1
ATOM 2117 N N . VAL A 1 277 ? 22.614 38.553 95.102 1.00 24.45 277 VAL A N 1
ATOM 2118 C CA . VAL A 1 277 ? 23.197 39.830 95.510 1.00 24.25 277 VAL A CA 1
ATOM 2119 C C . VAL A 1 277 ? 24.662 39.695 95.937 1.00 24.28 277 VAL A C 1
ATOM 2120 O O . VAL A 1 277 ? 25.502 40.470 95.500 1.00 24.26 277 VAL A O 1
ATOM 2124 N N . THR A 1 278 ? 24.977 38.692 96.752 1.00 24.25 278 THR A N 1
ATOM 2125 C CA . THR A 1 278 ? 26.368 38.489 97.154 1.00 24.32 278 THR A CA 1
ATOM 2126 C C . THR A 1 278 ? 27.262 38.089 95.983 1.00 24.55 278 THR A C 1
ATOM 2127 O O . THR A 1 278 ? 28.442 38.434 95.965 1.00 24.47 278 THR A O 1
ATOM 2131 N N . LYS A 1 279 ? 26.717 37.380 94.995 1.00 24.91 279 LYS A N 1
ATOM 2132 C CA . LYS A 1 279 ? 27.505 37.085 93.793 1.00 25.59 279 LYS A CA 1
ATOM 2133 C C . LYS A 1 279 ? 27.831 38.357 93.007 1.00 25.80 279 LYS A C 1
ATOM 2134 O O . LYS A 1 279 ? 28.951 38.516 92.517 1.00 26.03 279 LYS A O 1
ATOM 2140 N N . ALA A 1 280 ? 26.863 39.265 92.902 1.00 25.59 280 ALA A N 1
ATOM 2141 C CA . ALA A 1 280 ? 27.117 40.569 92.285 1.00 26.11 280 ALA A CA 1
ATOM 2142 C C . ALA A 1 280 ? 28.241 41.319 93.018 1.00 26.58 280 ALA A C 1
ATOM 2143 O O . ALA A 1 280 ? 29.139 41.852 92.374 1.00 26.15 280 ALA A O 1
ATOM 2145 N N . LEU A 1 281 ? 28.196 41.329 94.356 1.00 27.17 281 LEU A N 1
ATOM 2146 C CA . LEU A 1 281 ? 29.224 42.008 95.159 1.00 27.94 281 LEU A CA 1
ATOM 2147 C C . LEU A 1 281 ? 30.601 41.390 94.964 1.00 28.51 281 LEU A C 1
ATOM 2148 O O . LEU A 1 281 ? 31.575 42.106 94.750 1.00 28.31 281 LEU A O 1
ATOM 2153 N N . ASP A 1 282 ? 30.666 40.060 95.031 1.00 28.98 282 ASP A N 1
ATOM 2154 C CA . ASP A 1 282 ? 31.925 39.326 94.923 1.00 30.11 282 ASP A CA 1
ATOM 2155 C C . ASP A 1 282 ? 32.592 39.399 93.546 1.00 30.82 282 ASP A C 1
ATOM 2156 O O . ASP A 1 282 ? 33.824 39.384 93.446 1.00 30.65 282 ASP A O 1
ATOM 2161 N N . HIS A 1 283 ? 31.774 39.473 92.498 1.00 31.65 283 HIS A N 1
ATOM 2162 C CA . HIS A 1 283 ? 32.270 39.525 91.123 1.00 32.53 283 HIS A CA 1
ATOM 2163 C C . HIS A 1 283 ? 32.539 40.940 90.608 1.00 33.09 283 HIS A C 1
ATOM 2164 O O . HIS A 1 283 ? 33.052 41.101 89.498 1.00 33.07 283 HIS A O 1
ATOM 2171 N N . TYR A 1 284 ? 32.193 41.959 91.393 1.00 33.14 284 TYR A N 1
ATOM 2172 C CA . TYR A 1 284 ? 32.481 43.343 90.996 1.00 33.63 284 TYR A CA 1
ATOM 2173 C C . TYR A 1 284 ? 33.926 43.701 91.321 1.00 34.27 284 TYR A C 1
ATOM 2174 O O . TYR A 1 284 ? 34.371 43.531 92.460 1.00 34.16 284 TYR A O 1
ATOM 2183 N N . SER A 1 285 ? 34.660 44.170 90.314 1.00 35.12 285 SER A N 1
ATOM 2184 C CA . SER A 1 285 ? 36.020 44.670 90.532 1.00 36.20 285 SER A CA 1
ATOM 2185 C C . SER A 1 285 ? 36.387 45.838 89.620 1.00 36.55 285 SER A C 1
ATOM 2186 O O . SER A 1 285 ? 36.405 45.705 88.397 1.00 36.58 285 SER A O 1
ATOM 2189 N N . LEU A 1 286 ? 36.682 46.983 90.230 1.00 37.12 286 LEU A N 1
ATOM 2190 C CA . LEU A 1 286 ? 37.312 48.083 89.505 1.00 37.86 286 LEU A CA 1
ATOM 2191 C C . LEU A 1 286 ? 38.830 47.991 89.628 1.00 38.54 286 LEU A C 1
ATOM 2192 O O . LEU A 1 286 ? 39.565 48.723 88.964 1.00 38.96 286 LEU A O 1
ATOM 2197 N N . GLY A 1 287 ? 39.288 47.078 90.483 1.00 39.40 287 GLY A N 1
ATOM 2198 C CA . GLY A 1 287 ? 40.710 46.776 90.627 1.00 39.95 287 GLY A CA 1
ATOM 2199 C C . GLY A 1 287 ? 41.359 47.619 91.695 1.00 40.60 287 GLY A C 1
ATOM 2200 O O . GLY A 1 287 ? 40.689 48.131 92.595 1.00 40.27 287 GLY A O 1
ATOM 2201 N N . LYS A 1 288 ? 42.677 47.746 91.598 1.00 41.57 288 LYS A N 1
ATOM 2202 C CA . LYS A 1 288 ? 43.439 48.597 92.503 1.00 42.78 288 LYS A CA 1
ATOM 2203 C C . LYS A 1 288 ? 44.643 49.176 91.771 1.00 43.16 288 LYS A C 1
ATOM 2204 O O . LYS A 1 288 ? 44.974 48.731 90.664 1.00 43.30 288 LYS A O 1
ATOM 2210 N N . GLY A 1 289 ? 45.289 50.162 92.392 1.00 43.73 289 GLY A N 1
ATOM 2211 C CA . GLY A 1 289 ? 46.475 50.801 91.824 1.00 44.21 289 GLY A CA 1
ATOM 2212 C C . GLY A 1 289 ? 46.186 51.452 90.484 1.00 44.86 289 GLY A C 1
ATOM 2213 O O . GLY A 1 289 ? 45.192 52.171 90.332 1.00 44.73 289 GLY A O 1
ATOM 2214 N N . LYS A 1 290 ? 47.048 51.166 89.511 1.00 45.27 290 LYS A N 1
ATOM 2215 C CA . LYS A 1 290 ? 46.958 51.744 88.169 1.00 45.59 290 LYS A CA 1
ATOM 2216 C C . LYS A 1 290 ? 45.649 51.408 87.457 1.00 45.74 290 LYS A C 1
ATOM 2217 O O . LYS A 1 290 ? 45.085 52.260 86.766 1.00 46.20 290 LYS A O 1
ATOM 2223 N N . GLU A 1 291 ? 45.181 50.168 87.618 1.00 45.59 291 GLU A N 1
ATOM 2224 C CA . GLU A 1 291 ? 43.935 49.719 86.993 1.00 45.50 291 GLU A CA 1
ATOM 2225 C C . GLU A 1 291 ? 42.714 50.446 87.550 1.00 45.07 291 GLU A C 1
ATOM 2226 O O . GLU A 1 291 ? 41.814 50.808 86.794 1.00 45.24 291 GLU A O 1
ATOM 2232 N N . LEU A 1 292 ? 42.703 50.674 88.862 1.00 44.30 292 LEU A N 1
ATOM 2233 C CA . LEU A 1 292 ? 41.631 51.429 89.504 1.00 43.89 292 LEU A CA 1
ATOM 2234 C C . LEU A 1 292 ? 41.675 52.905 89.113 1.00 44.02 292 LEU A C 1
ATOM 2235 O O . LEU A 1 292 ? 40.634 53.543 88.948 1.00 43.96 292 LEU A O 1
ATOM 2240 N N . THR A 1 293 ? 42.884 53.449 88.997 1.00 44.06 293 THR A N 1
ATOM 2241 C CA . THR A 1 293 ? 43.066 54.824 88.553 1.00 43.93 293 THR A CA 1
ATOM 2242 C C . THR A 1 293 ? 42.448 55.000 87.166 1.00 43.96 293 THR A C 1
ATOM 2243 O O . THR A 1 293 ? 41.634 55.896 86.963 1.00 43.65 293 THR A O 1
ATOM 2247 N N . ALA A 1 294 ? 42.821 54.111 86.244 1.00 44.16 294 ALA A N 1
ATOM 2248 C CA . ALA A 1 294 ? 42.297 54.086 84.881 1.00 44.64 294 ALA A CA 1
ATOM 2249 C C . ALA A 1 294 ? 40.769 53.948 84.836 1.00 45.04 294 ALA A C 1
ATOM 2250 O O . ALA A 1 294 ? 40.105 54.636 84.058 1.00 45.55 294 ALA A O 1
ATOM 2252 N N . ALA A 1 295 ? 40.220 53.067 85.674 1.00 45.27 295 ALA A N 1
ATOM 2253 C CA . ALA A 1 295 ? 38.771 52.848 85.742 1.00 45.31 295 ALA A CA 1
ATOM 2254 C C . ALA A 1 295 ? 38.020 54.085 86.229 1.00 45.41 295 ALA A C 1
ATOM 2255 O O . ALA A 1 295 ? 36.929 54.379 85.743 1.00 45.64 295 ALA A O 1
ATOM 2257 N N . LEU A 1 296 ? 38.622 54.817 87.165 1.00 45.34 296 LEU A N 1
ATOM 2258 C CA . LEU A 1 296 ? 37.964 55.952 87.810 1.00 45.39 296 LEU A CA 1
ATOM 2259 C C . LEU A 1 296 ? 38.191 57.282 87.101 1.00 45.87 296 LEU A C 1
ATOM 2260 O O . LEU A 1 296 ? 37.674 58.311 87.538 1.00 45.93 296 LEU A O 1
ATOM 2265 N N . SER A 1 297 ? 38.957 57.254 86.013 1.00 46.16 297 SER A N 1
ATOM 2266 C CA . SER A 1 297 ? 39.302 58.465 85.280 1.00 46.82 297 SER A CA 1
ATOM 2267 C C . SER A 1 297 ? 38.113 59.040 84.492 1.00 46.86 297 SER A C 1
ATOM 2268 O O . SER A 1 297 ? 38.128 60.217 84.120 1.00 47.07 297 SER A O 1
ATOM 2271 N N . ASN A 1 298 ? 37.102 58.198 84.256 1.00 46.75 298 ASN A N 1
ATOM 2272 C CA . ASN A 1 298 ? 35.811 58.583 83.669 1.00 46.53 298 ASN A CA 1
ATOM 2273 C C . ASN A 1 298 ? 34.998 59.555 84.518 1.00 45.92 298 ASN A C 1
ATOM 2274 O O . ASN A 1 298 ? 34.220 60.351 83.982 1.00 45.98 298 ASN A O 1
ATOM 2279 N N . ALA A 1 299 ? 35.140 59.453 85.840 1.00 44.86 299 ALA A N 1
ATOM 2280 C CA . ALA A 1 299 ? 34.335 60.239 86.774 1.00 44.03 299 ALA A CA 1
ATOM 2281 C C . ALA A 1 299 ? 34.592 61.729 86.617 1.00 43.45 299 ALA A C 1
ATOM 2282 O O . ALA A 1 299 ? 35.700 62.138 86.264 1.00 43.51 299 ALA A O 1
ATOM 2284 N N . THR A 1 300 ? 33.557 62.523 86.878 1.00 42.49 300 THR A N 1
ATOM 2285 C CA . THR A 1 300 ? 33.620 63.977 86.777 1.00 41.87 300 THR A CA 1
ATOM 2286 C C . THR A 1 300 ? 33.080 64.605 88.055 1.00 41.37 300 THR A C 1
ATOM 2287 O O . THR A 1 300 ? 33.337 65.777 88.337 1.00 41.35 300 THR A O 1
ATOM 2291 N N . CYS A 1 301 ? 32.321 63.817 88.816 1.00 40.26 301 CYS A N 1
ATOM 2292 C CA . CYS A 1 301 ? 31.679 64.290 90.036 1.00 39.61 301 CYS A CA 1
ATOM 2293 C C . CYS A 1 301 ? 32.690 64.538 91.160 1.00 39.48 301 CYS A C 1
ATOM 2294 O O . CYS A 1 301 ? 33.870 64.206 91.035 1.00 39.17 301 CYS A O 1
ATOM 2297 N N . ARG A 1 302 ? 32.201 65.133 92.244 1.00 39.53 302 ARG A N 1
ATOM 2298 C CA . ARG A 1 302 ? 32.958 65.339 93.474 1.00 40.25 302 ARG A CA 1
ATOM 2299 C C . ARG A 1 302 ? 32.756 64.102 94.367 1.00 40.44 302 ARG A C 1
ATOM 2300 O O . ARG A 1 302 ? 31.656 63.543 94.405 1.00 40.31 302 ARG A O 1
ATOM 2308 N N . PHE A 1 303 ? 33.800 63.686 95.087 1.00 40.53 303 PHE A N 1
ATOM 2309 C CA . PHE A 1 303 ? 33.741 62.471 95.910 1.00 40.56 303 PHE A CA 1
ATOM 2310 C C . PHE A 1 303 ? 33.893 62.719 97.408 1.00 41.04 303 PHE A C 1
ATOM 2311 O O . PHE A 1 303 ? 34.788 63.458 97.840 1.00 41.41 303 PHE A O 1
ATOM 2319 N N . LEU A 1 304 ? 33.025 62.088 98.197 1.00 40.86 304 LEU A N 1
ATOM 2320 C CA . LEU A 1 304 ? 33.237 61.990 99.642 1.00 40.49 304 LEU A CA 1
ATOM 2321 C C . LEU A 1 304 ? 33.395 60.517 100.021 1.00 40.77 304 LEU A C 1
ATOM 2322 O O . LEU A 1 304 ? 32.491 59.704 99.796 1.00 40.61 304 LEU A O 1
ATOM 2327 N N . VAL A 1 305 ? 34.559 60.183 100.571 1.00 40.81 305 VAL A N 1
ATOM 2328 C CA . VAL A 1 305 ? 34.854 58.823 101.002 1.00 40.59 305 VAL A CA 1
ATOM 2329 C C . VAL A 1 305 ? 35.008 58.809 102.516 1.00 40.87 305 VAL A C 1
ATOM 2330 O O . VAL A 1 305 ? 35.856 59.516 103.065 1.00 41.22 305 VAL A O 1
ATOM 2334 N N . VAL A 1 306 ? 34.170 58.017 103.183 1.00 40.66 306 VAL A N 1
ATOM 2335 C CA . VAL A 1 306 ? 34.183 57.907 104.633 1.00 40.60 306 VAL A CA 1
ATOM 2336 C C . VAL A 1 306 ? 34.414 56.456 105.073 1.00 40.93 306 VAL A C 1
ATOM 2337 O O . VAL A 1 306 ? 33.632 55.564 104.726 1.00 40.87 306 VAL A O 1
ATOM 2341 N N . SER A 1 307 ? 35.486 56.230 105.836 1.00 40.87 307 SER A N 1
ATOM 2342 C CA . SER A 1 307 ? 35.747 54.927 106.462 1.00 40.62 307 SER A CA 1
ATOM 2343 C C . SER A 1 307 ? 35.599 55.009 107.983 1.00 40.50 307 SER A C 1
ATOM 2344 O O . SER A 1 307 ? 35.439 56.099 108.542 1.00 40.41 307 SER A O 1
ATOM 2347 N N . TYR A 1 308 ? 35.649 53.848 108.640 1.00 39.87 308 TYR A N 1
ATOM 2348 C CA . TYR A 1 308 ? 35.375 53.743 110.070 1.00 39.47 308 TYR A CA 1
ATOM 2349 C C . TYR A 1 308 ? 36.484 52.956 110.773 1.00 39.18 308 TYR A C 1
ATOM 2350 O O . TYR A 1 308 ? 36.889 51.887 110.310 1.00 38.80 308 TYR A O 1
ATOM 2359 N N . SER A 1 309 ? 36.995 53.518 111.868 1.00 38.88 309 SER A N 1
ATOM 2360 C CA . SER A 1 309 ? 38.226 53.016 112.499 1.00 38.90 309 SER A CA 1
ATOM 2361 C C . SER A 1 309 ? 38.126 51.546 112.929 1.00 38.26 309 SER A C 1
ATOM 2362 O O . SER A 1 309 ? 39.067 50.780 112.729 1.00 38.48 309 SER A O 1
ATOM 2365 N N . SER A 1 310 ? 36.973 51.155 113.464 1.00 37.72 310 SER A N 1
ATOM 2366 C CA . SER A 1 310 ? 36.764 49.787 113.941 1.00 37.68 310 SER A CA 1
ATOM 2367 C C . SER A 1 310 ? 36.184 48.815 112.918 1.00 37.08 310 SER A C 1
ATOM 2368 O O . SER A 1 310 ? 36.040 47.628 113.212 1.00 37.08 310 SER A O 1
ATOM 2371 N N . ASP A 1 311 ? 35.834 49.321 111.736 1.00 35.98 311 ASP A N 1
ATOM 2372 C CA . ASP A 1 311 ? 35.277 48.503 110.665 1.00 34.81 311 ASP A CA 1
ATOM 2373 C C . ASP A 1 311 ? 36.386 47.635 110.098 1.00 33.79 311 ASP A C 1
ATOM 2374 O O . ASP A 1 311 ? 37.321 48.142 109.480 1.00 33.37 311 ASP A O 1
ATOM 2379 N N . TRP A 1 312 ? 36.286 46.325 110.310 1.00 32.68 312 TRP A N 1
ATOM 2380 C CA . TRP A 1 312 ? 37.270 45.396 109.754 1.00 31.53 312 TRP A CA 1
ATOM 2381 C C . TRP A 1 312 ? 36.732 44.610 108.556 1.00 31.32 312 TRP A C 1
ATOM 2382 O O . TRP A 1 312 ? 37.489 43.948 107.855 1.00 31.66 312 TRP A O 1
ATOM 2393 N N . LEU A 1 313 ? 35.429 44.688 108.314 1.00 31.55 313 LEU A N 1
ATOM 2394 C CA . LEU A 1 313 ? 34.846 44.096 107.105 1.00 31.64 313 LEU A CA 1
ATOM 2395 C C . LEU A 1 313 ? 35.212 44.880 105.831 1.00 31.70 313 LEU A C 1
ATOM 2396 O O . LEU A 1 313 ? 35.720 44.307 104.856 1.00 31.25 313 LEU A O 1
ATOM 2401 N N . TYR A 1 314 ? 34.955 46.189 105.860 1.00 32.07 314 TYR A N 1
ATOM 2402 C CA . TYR A 1 314 ? 35.364 47.114 104.808 1.00 32.40 314 TYR A CA 1
ATOM 2403 C C . TYR A 1 314 ? 36.311 48.136 105.443 1.00 33.09 314 TYR A C 1
ATOM 2404 O O . TYR A 1 314 ? 35.896 49.264 105.719 1.00 32.87 314 TYR A O 1
ATOM 2413 N N . PRO A 1 315 ? 37.584 47.746 105.675 1.00 33.69 315 PRO A N 1
ATOM 2414 C CA . PRO A 1 315 ? 38.490 48.519 106.527 1.00 34.35 315 PRO A CA 1
ATOM 2415 C C . PRO A 1 315 ? 38.998 49.784 105.843 1.00 35.09 315 PRO A C 1
ATOM 2416 O O . PRO A 1 315 ? 39.016 49.843 104.611 1.00 35.86 315 PRO A O 1
ATOM 2420 N N . PRO A 1 316 ? 39.406 50.797 106.633 1.00 35.61 316 PRO A N 1
ATOM 2421 C CA . PRO A 1 316 ? 39.945 52.041 106.085 1.00 35.67 316 PRO A CA 1
ATOM 2422 C C . PRO A 1 316 ? 40.896 51.894 104.898 1.00 35.74 316 PRO A C 1
ATOM 2423 O O . PRO A 1 316 ? 40.866 52.744 104.016 1.00 36.15 316 PRO A O 1
ATOM 2427 N N . ALA A 1 317 ? 41.699 50.828 104.857 1.00 35.98 317 ALA A N 1
ATOM 2428 C CA . ALA A 1 317 ? 42.624 50.562 103.732 1.00 36.24 317 ALA A CA 1
ATOM 2429 C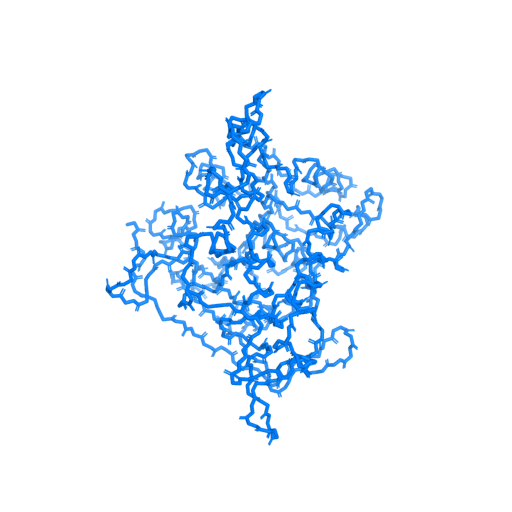 C . ALA A 1 317 ? 41.945 50.408 102.364 1.00 36.72 317 ALA A C 1
ATOM 2430 O O . ALA A 1 317 ? 42.566 50.653 101.329 1.00 37.04 317 ALA A O 1
ATOM 2432 N N . GLN A 1 318 ? 40.699 49.945 102.356 1.00 37.17 318 GLN A N 1
ATOM 2433 C CA . GLN A 1 318 ? 39.954 49.789 101.098 1.00 37.22 318 GLN A CA 1
ATOM 2434 C C . GLN A 1 318 ? 39.494 51.155 100.581 1.00 37.67 318 GLN A C 1
ATOM 2435 O O . GLN A 1 318 ? 39.594 51.443 99.386 1.00 37.78 318 GLN A O 1
ATOM 2441 N N . SER A 1 319 ? 39.006 51.983 101.499 1.00 38.36 319 SER A N 1
ATOM 2442 C CA . SER A 1 319 ? 38.699 53.388 101.230 1.00 39.27 319 SER A CA 1
ATOM 2443 C C . SER A 1 319 ? 39.929 54.182 100.781 1.00 40.37 319 SER A C 1
ATOM 2444 O O . SER A 1 319 ? 39.839 54.997 99.862 1.00 40.73 319 SER A O 1
ATOM 2447 N N . ARG A 1 320 ? 41.073 53.945 101.425 1.00 41.36 320 ARG A N 1
ATOM 2448 C CA . ARG A 1 320 ? 42.316 54.647 101.078 1.00 42.24 320 ARG A CA 1
ATOM 2449 C C . ARG A 1 320 ? 42.759 54.361 99.642 1.00 42.47 320 ARG A C 1
ATOM 2450 O O . ARG A 1 320 ? 43.237 55.261 98.952 1.00 42.55 320 ARG A O 1
ATOM 2458 N N . GLU A 1 321 ? 42.582 53.119 99.197 1.00 42.85 321 GLU A N 1
ATOM 2459 C CA . GLU A 1 321 ? 42.905 52.731 97.819 1.00 43.41 321 GLU A CA 1
ATOM 2460 C C . GLU A 1 321 ? 42.051 53.479 96.786 1.00 43.69 321 GLU A C 1
ATOM 2461 O O . GLU A 1 321 ? 42.519 53.793 95.688 1.00 43.50 321 GLU A O 1
ATOM 2467 N N . ILE A 1 322 ? 40.803 53.754 97.152 1.00 44.04 322 ILE A N 1
ATOM 2468 C CA . ILE A 1 322 ? 39.893 54.528 96.311 1.00 44.23 322 ILE A CA 1
ATOM 2469 C C . ILE A 1 322 ? 40.374 55.979 96.227 1.00 44.81 322 ILE A C 1
ATOM 2470 O O . ILE A 1 322 ? 40.551 56.517 95.129 1.00 44.89 322 ILE A O 1
ATOM 2475 N N . VAL A 1 323 ? 40.600 56.589 97.392 1.00 45.32 323 VAL A N 1
ATOM 2476 C CA . VAL A 1 323 ? 41.077 57.976 97.503 1.00 45.83 323 VAL A CA 1
ATOM 2477 C C . VAL A 1 323 ? 42.435 58.192 96.819 1.00 46.42 323 VAL A C 1
ATOM 2478 O O . VAL A 1 323 ? 42.681 59.251 96.233 1.00 46.80 323 VAL A O 1
ATOM 2482 N N . LYS A 1 324 ? 43.300 57.182 96.885 1.00 47.06 324 LYS A N 1
ATOM 2483 C CA . LYS A 1 324 ? 44.612 57.217 96.236 1.00 47.73 324 LYS A CA 1
ATOM 2484 C C . LYS A 1 324 ? 44.473 57.219 94.711 1.00 48.06 324 LYS A C 1
ATOM 2485 O O . LYS A 1 324 ? 45.156 57.978 94.016 1.00 48.13 324 LYS A O 1
ATOM 2491 N N . SER A 1 325 ? 43.586 56.368 94.198 1.00 48.20 325 SER A N 1
ATOM 2492 C CA . SER A 1 325 ? 43.327 56.302 92.762 1.00 48.25 325 SER A CA 1
ATOM 2493 C C . SER A 1 325 ? 42.543 57.513 92.246 1.00 48.24 325 SER A C 1
ATOM 2494 O O . SER A 1 325 ? 42.713 57.909 91.097 1.00 48.35 325 SER A O 1
ATOM 2497 N N . LEU A 1 326 ? 41.704 58.095 93.103 1.00 48.48 326 LEU A N 1
ATOM 2498 C CA . LEU A 1 326 ? 40.953 59.309 92.773 1.00 48.77 326 LEU A CA 1
ATOM 2499 C C . LEU A 1 326 ? 41.812 60.576 92.780 1.00 49.38 326 LEU A C 1
ATOM 2500 O O . LEU A 1 326 ? 41.433 61.597 92.192 1.00 49.08 326 LEU A O 1
ATOM 2505 N N . GLU A 1 327 ? 42.950 60.511 93.466 1.00 49.83 327 GLU A N 1
ATOM 2506 C CA . GLU A 1 327 ? 43.930 61.590 93.439 1.00 50.45 327 GLU A CA 1
ATOM 2507 C C . GLU A 1 327 ? 44.879 61.398 92.261 1.00 50.62 327 GLU A C 1
ATOM 2508 O O . GLU A 1 327 ? 45.241 62.366 91.594 1.00 51.14 327 GLU A O 1
ATOM 2514 N N . ALA A 1 328 ? 45.253 60.151 91.989 1.00 50.68 328 ALA A N 1
ATOM 2515 C CA . ALA A 1 328 ? 46.055 59.828 90.810 1.00 50.94 328 ALA A CA 1
ATOM 2516 C C . ALA A 1 328 ? 45.315 60.118 89.494 1.00 51.34 328 ALA A C 1
ATOM 2517 O O . ALA A 1 328 ? 45.940 60.226 88.432 1.00 51.68 328 ALA A O 1
ATOM 2519 N N . ALA A 1 329 ? 43.991 60.238 89.569 1.00 51.38 329 ALA A N 1
ATOM 2520 C CA . ALA A 1 329 ? 43.165 60.550 88.401 1.00 51.55 329 ALA A CA 1
ATOM 2521 C C . ALA A 1 329 ? 42.765 62.033 88.327 1.00 51.61 329 ALA A C 1
ATOM 2522 O O . ALA A 1 329 ? 42.070 62.446 87.395 1.00 51.66 329 ALA A O 1
ATOM 2524 N N . ASP A 1 330 ? 43.208 62.819 89.312 1.00 51.60 330 ASP A N 1
ATOM 2525 C CA . ASP A 1 330 ? 42.989 64.269 89.349 1.00 51.67 330 ASP A CA 1
ATOM 2526 C C . ASP A 1 330 ? 41.512 64.635 89.555 1.00 51.46 330 ASP A C 1
ATOM 2527 O O . ASP A 1 330 ? 40.973 65.523 88.880 1.00 51.54 330 ASP A O 1
ATOM 2532 N N . LYS A 1 331 ? 40.868 63.959 90.505 1.00 50.79 331 LYS A N 1
ATOM 2533 C CA . LYS A 1 331 ? 39.441 64.152 90.764 1.00 50.30 331 LYS A CA 1
ATOM 2534 C C . LYS A 1 331 ? 39.195 64.824 92.110 1.00 50.32 331 LYS A C 1
ATOM 2535 O O . LYS A 1 331 ? 40.020 64.726 93.024 1.00 50.48 331 LYS A O 1
ATOM 2541 N N . ARG A 1 332 ? 38.061 65.509 92.228 1.00 50.19 332 ARG A N 1
ATOM 2542 C CA . ARG A 1 332 ? 37.691 66.157 93.480 1.00 50.27 332 ARG A CA 1
ATOM 2543 C C . ARG A 1 332 ? 37.308 65.088 94.500 1.00 50.27 332 ARG A C 1
ATOM 2544 O O . ARG A 1 332 ? 36.319 64.376 94.323 1.00 50.17 332 ARG A O 1
ATOM 2552 N N . VAL A 1 333 ? 38.107 64.971 95.558 1.00 50.38 333 VAL A N 1
ATOM 2553 C CA . VAL A 1 333 ? 37.897 63.928 96.566 1.00 50.53 333 VAL A CA 1
ATOM 2554 C C . VAL A 1 333 ? 38.272 64.373 97.982 1.00 50.61 333 VAL A C 1
ATOM 2555 O O . VAL A 1 333 ? 39.356 64.907 98.206 1.00 50.54 333 VAL A O 1
ATOM 2559 N N . PHE A 1 334 ? 37.346 64.168 98.917 1.00 50.77 334 PHE A N 1
ATOM 2560 C CA . PHE A 1 334 ? 37.608 64.330 100.347 1.00 50.94 334 PHE A CA 1
ATOM 2561 C C . PHE A 1 334 ? 37.578 62.966 101.038 1.00 50.53 334 PHE A C 1
ATOM 2562 O O . PHE A 1 334 ? 36.763 62.108 100.682 1.00 50.34 334 PHE A O 1
ATOM 2570 N N . TYR A 1 335 ? 38.474 62.771 102.010 1.00 50.00 335 TYR A N 1
ATOM 2571 C CA . TYR A 1 335 ? 38.549 61.522 102.785 1.00 49.41 335 TYR A CA 1
ATOM 2572 C C . TYR A 1 335 ? 38.564 61.734 104.303 1.00 49.12 335 TYR A C 1
ATOM 2573 O O . TYR A 1 335 ? 39.460 62.388 104.843 1.00 49.40 335 TYR A O 1
ATOM 2582 N N . VAL A 1 336 ? 37.562 61.176 104.976 1.00 48.55 336 VAL A N 1
ATOM 2583 C CA . VAL A 1 336 ? 37.449 61.229 106.431 1.00 48.09 336 VAL A CA 1
ATOM 2584 C C . VAL A 1 336 ? 37.379 59.799 107.002 1.00 47.70 336 VAL A C 1
ATOM 2585 O O . VAL A 1 336 ? 36.513 59.012 106.607 1.00 47.15 336 VAL A O 1
ATOM 2589 N N . GLU A 1 337 ? 38.298 59.469 107.911 1.00 47.16 337 GLU A N 1
ATOM 2590 C CA . GLU A 1 337 ? 38.173 58.256 108.713 1.00 46.71 337 GLU A CA 1
ATOM 2591 C C . GLU A 1 337 ? 37.531 58.628 110.030 1.00 46.75 337 GLU A C 1
ATOM 2592 O O . GLU A 1 337 ? 38.113 59.360 110.833 1.00 46.87 337 GLU A O 1
ATOM 2598 N N . LEU A 1 338 ? 36.317 58.142 110.241 1.00 46.76 338 LEU A N 1
ATOM 2599 C CA . LEU A 1 338 ? 35.608 58.399 111.483 1.00 47.10 338 LEU A CA 1
ATOM 2600 C C . LEU A 1 338 ? 35.927 57.331 112.528 1.00 47.54 338 LEU A C 1
ATOM 2601 O O . LEU A 1 338 ? 36.108 56.153 112.199 1.00 47.51 338 LEU A O 1
ATOM 2606 N N . GLN A 1 339 ? 36.011 57.759 113.783 1.00 47.95 339 GLN A N 1
ATOM 2607 C CA . GLN A 1 339 ? 36.200 56.850 114.899 1.00 48.50 339 GLN A CA 1
ATOM 2608 C C . GLN A 1 339 ? 34.898 56.099 115.127 1.00 48.63 339 GLN A C 1
ATOM 2609 O O . GLN A 1 339 ? 33.816 56.690 115.099 1.00 49.00 339 GLN A O 1
ATOM 2615 N N . SER A 1 340 ? 35.002 54.792 115.331 1.00 48.70 340 SER A N 1
ATOM 2616 C CA . SER A 1 340 ? 33.823 53.944 115.473 1.00 48.73 340 SER A CA 1
ATOM 2617 C C . SER A 1 340 ? 34.086 52.811 116.455 1.00 48.80 340 SER A C 1
ATOM 2618 O O . SER A 1 340 ? 35.235 52.489 116.745 1.00 48.80 340 SER A O 1
ATOM 2621 N N . GLY A 1 341 ? 33.013 52.201 116.948 1.00 49.06 341 GLY A N 1
ATOM 2622 C CA . GLY A 1 341 ? 33.130 51.074 117.865 1.00 49.43 341 GLY A CA 1
ATOM 2623 C C . GLY A 1 341 ? 32.459 49.799 117.389 1.00 49.57 341 GLY A C 1
ATOM 2624 O O . GLY A 1 341 ? 32.233 48.886 118.193 1.00 49.57 341 GLY A O 1
ATOM 2625 N N . GLU A 1 342 ? 32.144 49.727 116.090 1.00 49.66 342 GLU A N 1
ATOM 2626 C CA . GLU A 1 342 ? 31.425 48.565 115.526 1.00 49.31 342 GLU A CA 1
ATOM 2627 C C . GLU A 1 342 ? 32.197 47.831 114.430 1.00 48.79 342 GLU A C 1
ATOM 2628 O O . GLU A 1 342 ? 33.142 48.362 113.860 1.00 48.99 342 GLU A O 1
ATOM 2634 N N . GLY A 1 343 ? 31.776 46.602 114.147 1.00 48.36 343 GLY A N 1
ATOM 2635 C CA . GLY A 1 343 ? 32.456 45.731 113.188 1.00 47.46 343 GLY A CA 1
ATOM 2636 C C . GLY A 1 343 ? 32.261 45.998 111.701 1.00 46.90 343 GLY A C 1
ATOM 2637 O O . GLY A 1 343 ? 33.096 45.558 110.899 1.00 46.60 343 GLY A O 1
ATOM 2638 N N A HIS A 1 344 ? 31.186 46.709 111.342 0.50 46.65 344 HIS A N 1
ATOM 2639 N N B HIS A 1 344 ? 31.165 46.674 111.328 0.50 46.65 344 HIS A N 1
ATOM 2640 C CA A HIS A 1 344 ? 30.955 47.144 109.953 0.50 46.28 344 HIS A CA 1
ATOM 2641 C CA B HIS A 1 344 ? 30.867 46.970 109.907 0.50 46.24 344 HIS A CA 1
ATOM 2642 C C A HIS A 1 344 ? 29.865 48.205 109.749 0.50 46.31 344 HIS A C 1
ATOM 2643 C C B HIS A 1 344 ? 29.745 47.982 109.595 0.50 46.28 344 HIS A C 1
ATOM 2644 O O A HIS A 1 344 ? 30.014 49.094 108.915 0.50 46.57 344 HIS A O 1
ATOM 2645 O O B HIS A 1 344 ? 29.765 48.622 108.544 0.50 46.47 344 HIS A O 1
ATOM 2658 N N . ASP A 1 345 ? 28.761 48.122 110.473 1.00 46.16 345 ASP A N 1
ATOM 2659 C CA A ASP A 1 345 ? 27.623 48.948 110.070 0.50 45.91 345 ASP A CA 1
ATOM 2660 C CA B ASP A 1 345 ? 27.590 48.919 110.114 0.50 46.06 345 ASP A CA 1
ATOM 2661 C C . ASP A 1 345 ? 27.484 50.270 110.843 1.00 45.82 345 ASP A C 1
ATOM 2662 O O . ASP A 1 345 ? 26.377 50.724 111.161 1.00 45.80 345 ASP A O 1
ATOM 2671 N N . SER A 1 346 ? 28.635 50.900 111.092 1.00 45.09 346 SER A N 1
ATOM 2672 C CA . SER A 1 346 ? 28.724 52.177 111.794 1.00 44.46 346 SER A CA 1
ATOM 2673 C C . SER A 1 346 ? 28.156 53.345 110.987 1.00 43.78 346 SER A C 1
ATOM 2674 O O . SER A 1 346 ? 27.724 54.345 111.565 1.00 43.27 346 SER A O 1
ATOM 2677 N N . PHE A 1 347 ? 28.168 53.222 109.660 1.00 43.11 347 PHE A N 1
ATOM 2678 C CA . PHE A 1 347 ? 27.606 54.261 108.785 1.00 42.49 347 PHE A CA 1
ATOM 2679 C C . PHE A 1 347 ? 26.101 54.416 108.987 1.00 42.18 347 PHE A C 1
ATOM 2680 O O . PHE A 1 347 ? 25.532 55.431 108.617 1.00 42.32 347 PHE A O 1
ATOM 2688 N N . LEU A 1 348 ? 25.475 53.411 109.596 1.00 42.07 348 LEU A N 1
ATOM 2689 C CA . LEU A 1 348 ? 24.029 53.405 109.838 1.00 42.40 348 LEU A CA 1
ATOM 2690 C C . LEU A 1 348 ? 23.616 54.164 111.091 1.00 42.75 348 LEU A C 1
ATOM 2691 O O . LEU A 1 348 ? 22.485 54.650 111.186 1.00 43.08 348 LEU A O 1
ATOM 2696 N N . LEU A 1 349 ? 24.530 54.251 112.053 1.00 42.80 349 LEU A N 1
ATOM 2697 C CA . LEU A 1 349 ? 24.203 54.781 113.372 1.00 43.04 349 LEU A CA 1
ATOM 2698 C C . LEU A 1 349 ? 24.362 56.296 113.422 1.00 42.86 349 LEU A C 1
ATOM 2699 O O . LEU A 1 349 ? 25.322 56.841 112.875 1.00 42.76 349 LEU A O 1
ATOM 2704 N N . LYS A 1 350 ? 23.413 56.962 114.078 1.00 43.29 350 LYS A N 1
ATOM 2705 C CA . LYS A 1 350 ? 23.508 58.397 114.348 1.00 43.77 350 LYS A CA 1
ATOM 2706 C C . LYS A 1 350 ? 24.843 58.717 114.997 1.00 43.82 350 LYS A C 1
ATOM 2707 O O . LYS A 1 350 ? 25.244 58.083 115.972 1.00 43.93 350 LYS A O 1
ATOM 2713 N N . ASN A 1 351 ? 25.538 59.687 114.424 1.00 43.88 351 ASN A N 1
ATOM 2714 C CA . ASN A 1 351 ? 26.846 60.091 114.900 1.00 44.34 351 ASN A CA 1
ATOM 2715 C C . ASN A 1 351 ? 27.060 61.561 114.529 1.00 44.30 351 ASN A C 1
ATOM 2716 O O . ASN A 1 351 ? 27.125 61.892 113.346 1.00 44.34 351 ASN A O 1
ATOM 2721 N N . PRO A 1 352 ? 27.144 62.448 115.545 1.00 44.48 352 PRO A N 1
ATOM 2722 C CA . PRO A 1 352 ? 27.323 63.892 115.336 1.00 44.29 352 PRO A CA 1
ATOM 2723 C C . PRO A 1 352 ? 28.365 64.231 114.271 1.00 44.05 352 PRO A C 1
ATOM 2724 O O . PRO A 1 352 ? 28.140 65.115 113.442 1.00 44.20 352 PRO A O 1
ATOM 2728 N N . LYS A 1 353 ? 29.491 63.530 114.290 1.00 43.80 353 LYS A N 1
ATOM 2729 C CA . LYS A 1 353 ? 30.577 63.820 113.359 1.00 43.93 353 LYS A CA 1
ATOM 2730 C C . LYS A 1 353 ? 30.288 63.337 111.934 1.00 43.80 353 LYS A C 1
ATOM 2731 O O . LYS A 1 353 ? 30.845 63.874 110.982 1.00 43.80 353 LYS A O 1
ATOM 2737 N N . GLN A 1 354 ? 29.417 62.336 111.797 1.00 43.67 354 GLN A N 1
ATOM 2738 C CA . GLN A 1 354 ? 28.978 61.872 110.472 1.00 43.56 354 GLN A CA 1
ATOM 2739 C C . GLN A 1 354 ? 27.975 62.865 109.897 1.00 43.76 354 GLN A C 1
ATOM 2740 O O . GLN A 1 354 ? 28.104 63.297 108.755 1.00 43.40 354 GLN A O 1
ATOM 2746 N N . ILE A 1 355 ? 26.977 63.209 110.707 1.00 44.12 355 ILE A N 1
ATOM 2747 C CA . ILE A 1 355 ? 25.998 64.236 110.370 1.00 44.63 355 ILE A CA 1
ATOM 2748 C C . ILE A 1 355 ? 26.686 65.510 109.844 1.00 44.94 355 ILE A C 1
ATOM 2749 O O . ILE A 1 355 ? 26.321 66.035 108.784 1.00 44.97 355 ILE A O 1
ATOM 2754 N N . GLU A 1 356 ? 27.700 65.968 110.574 1.00 45.21 356 GLU A N 1
ATOM 2755 C CA . GLU A 1 356 ? 28.408 67.207 110.252 1.00 45.59 356 GLU A CA 1
ATOM 2756 C C . GLU A 1 356 ? 29.148 67.135 108.912 1.00 45.21 356 GLU A C 1
ATOM 2757 O O . GLU A 1 356 ? 29.036 68.049 108.097 1.00 45.64 356 GLU A O 1
ATOM 2763 N N . ILE A 1 357 ? 29.889 66.055 108.680 1.00 44.74 357 ILE A N 1
ATOM 2764 C CA . ILE A 1 357 ? 30.623 65.897 107.420 1.00 44.46 357 ILE A CA 1
ATOM 2765 C C . ILE A 1 357 ? 29.696 65.746 106.197 1.00 43.91 357 ILE A C 1
ATOM 2766 O O . ILE A 1 357 ? 30.033 66.201 105.105 1.00 43.73 357 ILE A O 1
ATOM 2771 N N . LEU A 1 358 ? 28.535 65.121 106.396 1.00 43.53 358 LEU A N 1
ATOM 2772 C CA . LEU A 1 358 ? 27.522 64.964 105.340 1.00 43.14 358 LEU A CA 1
ATOM 2773 C C . LEU A 1 358 ? 26.831 66.292 104.991 1.00 43.34 358 LEU A C 1
ATOM 2774 O O . LEU A 1 358 ? 26.789 66.683 103.819 1.00 42.95 358 LEU A O 1
ATOM 2779 N N . LYS A 1 359 ? 26.292 66.973 106.007 1.00 43.25 359 LYS A N 1
ATOM 2780 C CA . LYS A 1 359 ? 25.617 68.265 105.813 1.00 43.53 359 LYS A CA 1
ATOM 2781 C C . LYS A 1 359 ? 26.533 69.312 105.186 1.00 43.94 359 LYS A C 1
ATOM 2782 O O . LYS A 1 359 ? 26.096 70.089 104.343 1.00 44.62 359 LYS A O 1
ATOM 2788 N N . GLY A 1 360 ? 27.795 69.326 105.604 1.00 44.02 360 GLY A N 1
ATOM 2789 C CA . GLY A 1 360 ? 28.768 70.269 105.080 1.00 44.32 360 GLY A CA 1
ATOM 2790 C C . GLY A 1 360 ? 29.215 69.975 103.662 1.00 44.33 360 GLY A C 1
ATOM 2791 O O . GLY A 1 360 ? 29.526 70.895 102.900 1.00 44.36 360 GLY A O 1
ATOM 2792 N N . PHE A 1 361 ? 29.268 68.693 103.316 1.00 44.38 361 PHE A N 1
ATOM 2793 C CA . PHE A 1 361 ? 29.637 68.264 101.964 1.00 44.44 361 PHE A CA 1
ATOM 2794 C C . PHE A 1 361 ? 28.558 68.669 100.964 1.00 45.05 361 PHE A C 1
ATOM 2795 O O . PHE A 1 361 ? 28.859 69.194 99.900 1.00 45.07 361 PHE A O 1
ATOM 2803 N N . LEU A 1 362 ? 27.304 68.420 101.328 1.00 46.16 362 LEU A N 1
ATOM 2804 C CA . LEU A 1 362 ? 26.166 68.719 100.472 1.00 47.32 362 LEU A CA 1
ATOM 2805 C C . LEU A 1 362 ? 25.895 70.227 100.385 1.00 48.54 362 LEU A C 1
ATOM 2806 O O . LEU A 1 362 ? 25.364 70.711 99.387 1.00 48.53 362 LEU A O 1
ATOM 2811 N N . GLU A 1 363 ? 26.272 70.955 101.436 1.00 49.80 363 GLU A N 1
ATOM 2812 C CA . GLU A 1 363 ? 26.029 72.396 101.538 1.00 51.31 363 GLU A CA 1
ATOM 2813 C C . GLU A 1 363 ? 27.109 73.237 100.828 1.00 51.98 363 GLU A C 1
ATOM 2814 O O . GLU A 1 363 ? 26.803 74.282 100.250 1.00 52.35 363 GLU A O 1
ATOM 2820 N N . ASN A 1 364 ? 28.357 72.768 100.866 1.00 52.77 364 ASN A N 1
ATOM 2821 C CA . ASN A 1 364 ? 29.493 73.485 100.290 1.00 53.65 364 ASN A CA 1
ATOM 2822 C C . ASN A 1 364 ? 30.056 72.741 99.072 1.00 54.31 364 ASN A C 1
ATOM 2823 O O . ASN A 1 364 ? 30.709 71.699 99.230 1.00 54.50 364 ASN A O 1
ATOM 2828 N N . PRO A 1 365 ? 29.819 73.283 97.854 1.00 54.85 365 PRO A N 1
ATOM 2829 C CA . PRO A 1 365 ? 30.164 72.612 96.589 1.00 55.26 365 PRO A CA 1
ATOM 2830 C C . PRO A 1 365 ? 31.662 72.592 96.241 1.00 55.70 365 PRO A C 1
ATOM 2831 O O . PRO A 1 365 ? 32.052 72.012 95.224 1.00 55.78 365 PRO A O 1
ATOM 2835 N N . ASN A 1 366 ? 32.485 73.220 97.075 1.00 56.18 366 ASN A N 1
ATOM 2836 C CA . ASN A 1 366 ? 33.933 73.209 96.892 1.00 56.68 366 ASN A CA 1
ATOM 2837 C C . ASN A 1 366 ? 34.573 71.932 97.444 1.00 56.88 366 ASN A C 1
ATOM 2838 O O . ASN A 1 366 ? 34.210 71.451 98.524 1.00 57.01 366 ASN A O 1
#

Sequence (362 aa):
GSIGIIETKYAEFKELILNNGSVLSPVVIAYETYGTLSSSSKNNAILICHALSSGDAHAAGYHSGSDKKPGWWDDYIGPGKSFDTNQYFIICSNVIGGCKGSSGPLSIHPETSTPYGSRFPFVSIQDMVKKAQKLLVESLGIEKLFCVAGGSSMGGMQALEWSIAYPNSLSNCIVMASTAEHSAMQIAFNEVGRQQAILSSDPNWKNGLYDENNSPRKGLALARMVGHITYLSDDKMREKFGRNPPRGNILSTDFAVGSYLIYQGESFVDRFDANSYIYVTKALDHYSLGKGKELTAALSNATCRFLVVSYSSDWLYPPAQSREIVKSLEAADKRVFYVELQSGEGHHDDSFLLKNPKQIEILKGFLENPN

B-factor: mean 39.74, std 8.72, range [20.0, 77.32]

Radius of gyration: 20.51 Å; Cα contacts (8 Å, |Δi|>4): 770; chains: 1; bounding box: 46×54×55 Å

Foldseek 3Di:
DAQAAWDWDKDWAQWDQAPVRDMDGIWIKTKTKAADQDPVNEQEEEFEEDDLFFRQQGYHNDPPDPDGHLQHQADYPVHLVHSPRHIYMYIGFQLFDDITPHQQDQDPPPRGGNFLVRDFHALLSRLVSVVVVSVVVVAQAYAEYEYEALSLCNLLSCLQVVQRRYAEGERELYFQAADPVLLVLLVQLLVLQVPQPQCPVRPHGPDGSPLSNLQSCVSVVLLWAFPVRVCVVCPDDDDPDDCVPVVVVVCSVCSNVPPDPPSDGHSSSSVRSSVNRNPRHCDFDPSVLVSNLSHAHAYEYEYEPRAPRSHVVRSVRNVVSCVVSVHHYDYDYHYDRIHGDRLSDDDPVNRVVSNCCSVDSD